Protein AF-A0A4Q7NP83-F1 (afdb_monomer_lite)

Organism: NCBI:txid151784

Radius of gyration: 17.26 Å; chains: 1; bounding box: 47×49×48 Å

Foldseek 3Di:
DDDDDDDPDQQAADEDDCVLAPDWFKFKFFDDFAFAFRWTARDDDDDDPTGGHALARAQLTPCRLCSVVQLPDPRTAGAQALLLVQQLCVLVVRGDPPDDSVVSRNPVLVVDDNVSSNVSNVSSVNGHQKYWYQEPVWIEIEAAADQPDLEPCCSVPDRDDPVRSCNSHPDPPCVVVLVQRHRPRGQAYEYEDPADCDWDHRNRYTYQHQPCSDPSGNMWMATPRVRDIPDD

InterPro domains:
  IPR029052 Metallo-dependent phosphatase-like [G3DSA:3.60.21.10] (55-226)
  IPR029052 Metallo-dependent phosphatase-like [SSF56300] (56-224)
  IPR050126 Diadenosine polyphosphate hydrolase [PTHR42850] (57-218)

Sequence (232 aa):
MVLPAIMWLVRPAVTIMPDCISRRVVLGFTTLPIPCAMLLNVTASKAMPPASLAPNLVDRGPESADVLKWLERPWFHAICGNHDLMTWRRAMGNPIPDVDHRAHGGGWLDACAGDVRERIAACLSALPLAIEVETPSGVVGMVHADFPYDDWQAIHGATFSPEDEDACLWSVDRYRMQYSQPVRNVRAVVHGHMTLRKPAQLGNVYYIDTGGWQDAGRFTLLDLHTLKWWPR

Structure (mmCIF, N/CA/C/O backbone):
data_AF-A0A4Q7NP83-F1
#
_entry.id   AF-A0A4Q7NP83-F1
#
loop_
_atom_site.group_PDB
_atom_site.id
_atom_site.type_symbol
_atom_site.label_atom_id
_atom_site.label_alt_id
_atom_site.label_comp_id
_atom_site.label_asym_id
_atom_site.label_entity_id
_atom_site.label_seq_id
_atom_site.pdbx_PDB_ins_code
_atom_site.Cartn_x
_atom_site.Cartn_y
_atom_site.Cartn_z
_atom_site.occupancy
_atom_site.B_iso_or_equiv
_atom_site.auth_seq_id
_atom_site.auth_comp_id
_atom_site.auth_asym_id
_atom_site.auth_atom_id
_atom_site.pdbx_PDB_model_num
ATOM 1 N N . MET A 1 1 ? 11.853 28.266 -27.835 1.00 31.97 1 MET A N 1
ATOM 2 C CA . MET A 1 1 ? 10.711 27.450 -27.378 1.00 31.97 1 MET A CA 1
ATOM 3 C C . MET A 1 1 ? 11.190 26.729 -26.131 1.00 31.97 1 MET A C 1
ATOM 5 O O . MET A 1 1 ? 11.998 25.819 -26.233 1.00 31.97 1 MET A O 1
ATOM 9 N N . VAL A 1 2 ? 10.898 27.312 -24.972 1.00 24.39 2 VAL A N 1
ATOM 10 C CA . VAL A 1 2 ? 11.522 26.967 -23.687 1.00 24.39 2 VAL A CA 1
ATOM 11 C C . VAL A 1 2 ? 10.750 25.793 -23.084 1.00 24.39 2 VAL A C 1
ATOM 13 O O . VAL A 1 2 ? 9.537 25.893 -22.925 1.00 24.39 2 VAL A O 1
ATOM 16 N N . LEU A 1 3 ? 11.442 24.685 -22.799 1.00 27.98 3 LEU A N 1
ATOM 17 C CA . LEU A 1 3 ? 10.911 23.582 -21.993 1.00 27.98 3 LEU A CA 1
ATOM 18 C C . LEU A 1 3 ? 10.533 24.109 -20.600 1.00 27.98 3 LEU A C 1
ATOM 20 O O . LEU A 1 3 ? 11.380 24.757 -19.979 1.00 27.98 3 LEU A O 1
ATOM 24 N N . PRO A 1 4 ? 9.349 23.806 -20.045 1.00 25.75 4 PRO A N 1
ATOM 25 C CA . PRO A 1 4 ? 9.138 24.010 -18.630 1.00 25.75 4 PRO A CA 1
ATOM 26 C C . PRO A 1 4 ? 9.679 22.801 -17.860 1.00 25.75 4 PRO A C 1
ATOM 28 O O . PRO A 1 4 ? 9.188 21.682 -17.971 1.00 25.75 4 PRO A O 1
ATOM 31 N N . ALA A 1 5 ? 10.766 23.088 -17.148 1.00 22.16 5 ALA A N 1
ATOM 32 C CA . ALA A 1 5 ? 11.152 22.617 -15.824 1.00 22.16 5 ALA A CA 1
ATOM 33 C C . ALA A 1 5 ? 10.546 21.299 -15.300 1.00 22.16 5 ALA A C 1
ATOM 35 O O . ALA A 1 5 ? 9.363 21.188 -14.991 1.00 22.16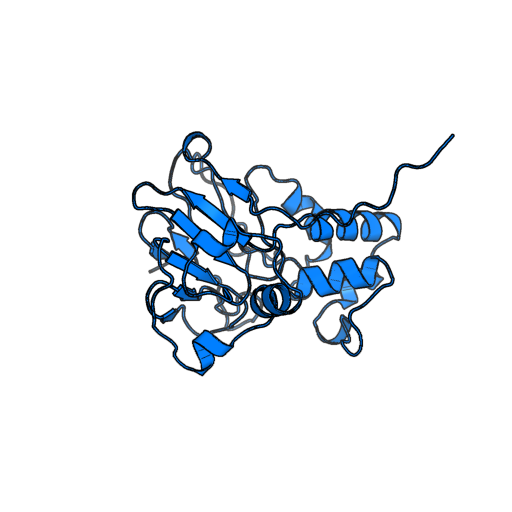 5 ALA A O 1
ATOM 36 N N . ILE A 1 6 ? 11.465 20.363 -15.060 1.00 30.61 6 ILE A N 1
ATOM 37 C CA . ILE A 1 6 ? 11.388 19.268 -14.093 1.00 30.61 6 ILE A CA 1
ATOM 38 C C . ILE A 1 6 ? 10.881 19.826 -12.756 1.00 30.61 6 ILE A C 1
ATOM 40 O O . ILE A 1 6 ? 11.590 20.572 -12.080 1.00 30.61 6 ILE A O 1
ATOM 44 N N . MET A 1 7 ? 9.650 19.475 -12.391 1.00 21.58 7 MET A N 1
ATOM 45 C CA . MET A 1 7 ? 9.062 19.799 -11.097 1.00 21.58 7 MET A CA 1
ATOM 46 C C . MET A 1 7 ? 9.023 18.509 -10.284 1.00 21.58 7 MET A C 1
ATOM 48 O O . MET A 1 7 ? 8.253 17.598 -10.583 1.00 21.58 7 MET A O 1
ATOM 52 N N . TRP A 1 8 ? 9.906 18.417 -9.292 1.00 28.45 8 TRP A N 1
ATOM 53 C CA . TRP A 1 8 ? 9.841 17.411 -8.237 1.00 28.45 8 TRP A CA 1
ATOM 54 C C . TRP A 1 8 ? 8.549 17.648 -7.445 1.00 28.45 8 TRP A C 1
ATOM 56 O O . TRP A 1 8 ? 8.515 18.453 -6.518 1.00 28.45 8 TRP A O 1
ATOM 66 N N . LEU A 1 9 ? 7.457 17.017 -7.880 1.00 26.16 9 LEU A N 1
ATOM 67 C CA . LEU A 1 9 ? 6.167 17.051 -7.201 1.00 26.16 9 LEU A CA 1
ATOM 68 C C . LEU A 1 9 ? 6.080 15.857 -6.258 1.00 26.16 9 LEU A C 1
ATOM 70 O O . LEU A 1 9 ? 5.810 14.724 -6.649 1.00 26.16 9 LEU A O 1
ATOM 74 N N . VAL A 1 10 ? 6.323 16.174 -4.997 1.00 35.47 10 VAL A N 1
ATOM 75 C CA . VAL A 1 10 ? 5.817 15.490 -3.810 1.00 35.47 10 VAL A CA 1
ATOM 76 C C . VAL A 1 10 ? 4.380 15.048 -4.074 1.00 35.47 10 VAL A C 1
ATOM 78 O O . VAL A 1 10 ? 3.549 15.876 -4.452 1.00 35.47 10 VAL A O 1
ATOM 81 N N . ARG A 1 11 ? 4.088 13.752 -3.941 1.00 46.44 11 ARG A N 1
ATOM 82 C CA . ARG A 1 11 ? 2.746 13.233 -4.235 1.00 46.44 11 ARG A CA 1
ATOM 83 C C . ARG A 1 11 ? 1.825 13.601 -3.075 1.00 46.44 11 ARG A C 1
ATOM 85 O O . ARG A 1 11 ? 2.044 13.083 -1.981 1.00 46.44 11 ARG A O 1
ATOM 92 N N . PRO A 1 12 ? 0.837 14.491 -3.268 1.00 38.34 12 PRO A N 1
ATOM 93 C CA . PRO A 1 12 ? -0.064 14.858 -2.189 1.00 38.34 12 PRO A CA 1
ATOM 94 C C . PRO A 1 12 ? -0.856 13.628 -1.737 1.00 38.34 12 PRO A C 1
ATOM 96 O O . PRO A 1 12 ? -1.194 12.762 -2.550 1.00 38.34 12 PRO A O 1
ATOM 99 N N . ALA A 1 13 ? -1.165 13.563 -0.443 1.00 47.09 13 ALA A N 1
ATOM 100 C CA . ALA A 1 13 ? -2.153 12.626 0.065 1.00 47.09 13 ALA A CA 1
ATOM 101 C C . ALA A 1 13 ? -3.479 12.833 -0.681 1.00 47.09 13 ALA A C 1
ATOM 103 O O . ALA A 1 13 ? -3.913 13.967 -0.899 1.00 47.09 13 ALA A O 1
ATOM 104 N N . VAL A 1 14 ? -4.100 11.738 -1.118 1.00 54.03 14 VAL A N 1
ATOM 105 C CA . VAL A 1 14 ? -5.380 11.784 -1.832 1.00 54.03 14 VAL A CA 1
ATOM 106 C C . VAL A 1 14 ? -6.498 11.508 -0.834 1.00 54.03 14 VAL A C 1
ATOM 108 O O . VAL A 1 14 ? -6.555 10.424 -0.252 1.00 54.03 14 VAL A O 1
ATOM 111 N N . THR A 1 15 ? -7.392 12.481 -0.664 1.00 50.19 15 THR A N 1
ATOM 112 C CA . THR A 1 15 ? -8.627 12.336 0.115 1.00 50.19 15 THR A CA 1
ATOM 113 C C . THR A 1 15 ? -9.725 11.756 -0.772 1.00 50.19 15 THR A C 1
ATOM 115 O O . THR A 1 15 ? -10.039 12.308 -1.830 1.00 50.19 15 THR A O 1
ATOM 118 N N . ILE A 1 16 ? -10.344 10.655 -0.344 1.00 54.28 16 ILE A N 1
ATOM 119 C CA . ILE A 1 16 ? -11.505 10.073 -1.033 1.00 54.28 16 ILE A CA 1
ATOM 120 C C . ILE A 1 16 ? -12.771 10.434 -0.248 1.00 54.28 16 ILE A C 1
ATOM 122 O O . ILE A 1 16 ? -12.974 9.961 0.871 1.00 54.28 16 ILE A O 1
ATOM 126 N N . MET A 1 17 ? -13.603 11.298 -0.844 1.00 37.41 17 MET A N 1
ATOM 127 C CA . MET A 1 17 ? -14.781 11.886 -0.193 1.00 37.41 17 MET A CA 1
ATOM 128 C C . MET A 1 17 ? -15.986 10.924 -0.082 1.00 37.41 17 MET A C 1
ATOM 130 O O . MET A 1 17 ? -16.156 10.052 -0.943 1.00 37.41 17 MET A O 1
ATOM 134 N N . PRO A 1 18 ? -16.878 11.120 0.914 1.00 40.19 18 PRO A N 1
ATOM 135 C CA . PRO A 1 18 ? -18.024 10.247 1.195 1.00 40.19 18 PRO A CA 1
ATOM 136 C C . PRO A 1 18 ? -19.023 10.143 0.042 1.00 40.19 18 PRO A C 1
ATOM 138 O O . PRO A 1 18 ? -19.598 9.079 -0.177 1.00 40.19 18 PRO A O 1
ATOM 141 N N . ASP A 1 19 ? -19.209 11.222 -0.721 1.00 34.50 19 ASP A N 1
ATOM 142 C CA . ASP A 1 19 ? -20.206 11.300 -1.799 1.00 34.50 19 ASP A CA 1
ATOM 143 C C . ASP A 1 19 ? -19.823 10.463 -3.030 1.00 34.50 19 ASP A C 1
ATOM 145 O O . ASP A 1 19 ? -20.671 10.129 -3.859 1.00 34.50 19 ASP A O 1
ATOM 149 N N . CYS A 1 20 ? -18.554 10.050 -3.118 1.00 32.66 20 CYS A N 1
ATOM 150 C CA . CYS A 1 20 ? -18.095 9.054 -4.079 1.00 32.66 20 CYS A CA 1
ATOM 151 C C . CYS A 1 20 ? -18.406 7.619 -3.611 1.00 32.66 20 CYS A C 1
ATOM 153 O O . CYS A 1 20 ? -18.372 6.701 -4.426 1.00 32.66 20 CYS A O 1
ATOM 155 N N . ILE A 1 21 ? -18.735 7.410 -2.327 1.00 39.34 21 ILE A N 1
ATOM 156 C CA . ILE A 1 21 ? -18.806 6.111 -1.645 1.00 39.34 21 ILE A CA 1
ATOM 157 C C . ILE A 1 21 ? -20.261 5.713 -1.365 1.00 39.34 21 ILE A C 1
ATOM 159 O O . ILE A 1 21 ? -20.843 5.991 -0.320 1.00 39.34 21 ILE A O 1
ATOM 163 N N . SER A 1 22 ? -20.868 4.984 -2.304 1.00 32.59 22 SER A N 1
ATOM 164 C CA . SER A 1 22 ? -22.301 4.656 -2.227 1.00 32.59 22 SER A CA 1
ATOM 165 C C . SER A 1 22 ? -22.675 3.505 -1.274 1.00 32.59 22 SER A C 1
ATOM 167 O O . SER A 1 22 ? -23.856 3.394 -0.942 1.00 32.59 22 SER A O 1
ATOM 169 N N . ARG A 1 23 ? -21.733 2.648 -0.828 1.00 39.50 23 ARG A N 1
ATOM 170 C CA . ARG A 1 23 ? -21.884 1.616 0.239 1.00 39.50 23 ARG A CA 1
ATOM 171 C C . ARG A 1 23 ? -20.631 0.731 0.367 1.00 39.50 23 ARG A C 1
ATOM 173 O O . ARG A 1 23 ? -19.978 0.474 -0.634 1.00 39.50 23 ARG A O 1
ATOM 180 N N . ARG A 1 24 ? -20.402 0.208 1.589 1.00 37.94 24 ARG A N 1
ATOM 181 C CA . ARG A 1 24 ? -19.383 -0.783 2.026 1.00 37.94 24 ARG A CA 1
ATOM 182 C C . ARG A 1 24 ? -18.047 -0.692 1.289 1.00 37.94 24 ARG A C 1
ATOM 184 O O . ARG A 1 24 ? -17.841 -1.360 0.282 1.00 37.94 24 ARG A O 1
ATOM 191 N N . VAL A 1 25 ? -17.107 0.025 1.888 1.00 42.75 25 VAL A N 1
ATOM 192 C CA . VAL A 1 25 ? -15.707 -0.100 1.502 1.00 42.75 25 VAL A CA 1
ATOM 193 C C . VAL A 1 25 ? -15.141 -1.363 2.139 1.00 42.75 25 VAL A C 1
ATOM 195 O O . VAL A 1 25 ? -14.931 -1.431 3.349 1.00 42.75 25 VAL A O 1
ATOM 198 N N . VAL A 1 26 ? -14.955 -2.391 1.322 1.00 37.06 26 VAL A N 1
ATOM 199 C CA . VAL A 1 26 ? -14.247 -3.609 1.707 1.00 37.06 26 VAL A CA 1
ATOM 200 C C . VAL A 1 26 ? -12.840 -3.465 1.155 1.00 37.06 26 VAL A C 1
ATOM 202 O O . VAL A 1 26 ? -12.647 -3.525 -0.057 1.00 37.06 26 VAL A O 1
ATOM 205 N N . LEU A 1 27 ? -11.858 -3.253 2.026 1.00 44.78 27 LEU A N 1
ATOM 206 C CA . LEU A 1 27 ? -10.480 -3.547 1.657 1.00 44.78 27 LEU A CA 1
ATOM 207 C C . LEU A 1 27 ? -10.411 -5.042 1.442 1.00 44.78 27 LEU A C 1
ATOM 209 O O . LEU A 1 27 ? -10.883 -5.776 2.297 1.00 44.78 27 LEU A O 1
ATOM 213 N N . GLY A 1 28 ? -9.836 -5.486 0.338 1.00 31.97 28 GLY A N 1
ATOM 214 C CA . GLY A 1 28 ? -9.354 -6.845 0.179 1.00 31.97 28 GLY A CA 1
ATOM 215 C C . GLY A 1 28 ? -9.797 -7.574 -1.095 1.00 31.97 28 GLY A C 1
ATOM 216 O O . GLY A 1 28 ? -10.478 -7.047 -1.966 1.00 31.97 28 GLY A O 1
ATOM 217 N N . PHE A 1 29 ? -9.366 -8.831 -1.172 1.00 38.09 29 PHE A N 1
ATOM 218 C CA . PHE A 1 29 ? -8.924 -9.541 -2.344 1.00 38.09 29 PHE A CA 1
ATOM 219 C C . PHE A 1 29 ? -9.560 -10.947 -2.484 1.00 38.09 29 PHE A C 1
ATOM 221 O O . PHE A 1 29 ? -9.773 -11.648 -1.495 1.00 38.09 29 PHE A O 1
ATOM 228 N N . THR A 1 30 ? -9.865 -11.373 -3.717 1.00 29.16 30 THR A N 1
ATOM 229 C CA . THR A 1 30 ? -10.587 -12.625 -4.044 1.00 29.16 30 THR A CA 1
ATOM 230 C C . THR A 1 30 ? -9.874 -13.464 -5.125 1.00 29.16 30 THR A C 1
ATOM 232 O O . THR A 1 30 ? -9.040 -12.965 -5.853 1.00 29.16 30 THR A O 1
ATOM 235 N N . THR A 1 31 ? -10.166 -14.760 -5.229 1.00 27.38 31 THR A N 1
ATOM 236 C CA . THR A 1 31 ? -9.316 -15.822 -5.819 1.00 27.38 31 THR A CA 1
ATOM 237 C C . THR A 1 31 ? -9.167 -15.862 -7.358 1.00 27.38 31 THR A C 1
ATOM 239 O O . THR A 1 31 ? -9.672 -16.786 -7.997 1.00 27.38 31 THR A O 1
ATOM 242 N N . LEU A 1 32 ? -8.431 -14.925 -7.959 1.00 29.52 32 LEU A N 1
ATOM 243 C CA . LEU A 1 32 ? -7.827 -15.055 -9.300 1.00 29.52 32 LEU A CA 1
ATOM 244 C C . LEU A 1 32 ? -6.387 -14.495 -9.285 1.00 29.52 32 LEU A C 1
ATOM 246 O O . LEU A 1 32 ? -6.009 -13.857 -8.299 1.00 29.52 32 LEU A O 1
ATOM 250 N N . PRO A 1 33 ? -5.539 -14.784 -10.287 1.00 32.75 33 PRO A N 1
ATOM 251 C CA . PRO A 1 33 ? -4.115 -14.493 -10.191 1.00 32.75 33 PRO A CA 1
ATOM 252 C C . PRO A 1 33 ? -3.914 -13.033 -10.629 1.00 32.75 33 PRO A C 1
ATOM 254 O O . PRO A 1 33 ? -4.254 -12.659 -11.752 1.00 32.75 33 PRO A O 1
ATOM 257 N N . ILE A 1 34 ? -3.587 -12.150 -9.678 1.00 34.34 34 ILE A N 1
ATOM 258 C CA . ILE A 1 34 ? -3.602 -10.694 -9.884 1.00 34.34 34 ILE A CA 1
ATOM 259 C C . ILE A 1 34 ? -2.470 -10.032 -9.077 1.00 34.34 34 ILE A C 1
ATOM 261 O O . ILE A 1 34 ? -2.173 -10.471 -7.959 1.00 34.34 34 ILE A O 1
ATOM 265 N N . PRO A 1 35 ? -1.846 -8.962 -9.609 1.00 35.94 35 PRO A N 1
ATOM 266 C CA . PRO A 1 35 ? -0.935 -8.084 -8.884 1.00 35.94 35 PRO A CA 1
ATOM 267 C C . PRO A 1 35 ? -1.453 -7.597 -7.524 1.00 35.94 35 PRO A C 1
ATOM 269 O O . PRO A 1 35 ? -2.609 -7.222 -7.351 1.00 35.94 35 PRO A O 1
ATOM 272 N N . CYS A 1 36 ? -0.576 -7.573 -6.530 1.00 37.03 36 CYS A N 1
ATOM 273 C CA . CYS A 1 36 ? -0.940 -7.301 -5.153 1.00 37.03 36 CYS A CA 1
ATOM 274 C C . CYS A 1 36 ? -1.165 -5.773 -4.938 1.00 37.03 36 CYS A C 1
ATOM 276 O O . CYS A 1 36 ? -0.227 -5.091 -4.647 1.00 37.03 36 CYS A O 1
ATOM 278 N N . ALA A 1 37 ? -2.355 -5.153 -4.990 1.00 38.28 37 ALA A N 1
ATOM 279 C CA . ALA A 1 37 ? -2.555 -3.732 -4.531 1.00 38.28 37 ALA A CA 1
ATOM 280 C C . ALA A 1 37 ? -3.259 -3.517 -3.170 1.00 38.28 37 ALA A C 1
ATOM 282 O O . ALA A 1 37 ? -4.198 -4.236 -2.833 1.00 38.28 37 ALA A O 1
ATOM 283 N N . MET A 1 38 ? -2.864 -2.524 -2.369 1.00 45.03 38 MET A N 1
ATOM 284 C CA . MET A 1 38 ? -3.703 -2.118 -1.242 1.00 45.03 38 MET A CA 1
ATOM 285 C C . MET A 1 38 ? -4.869 -1.308 -1.814 1.00 45.03 38 MET A C 1
ATOM 287 O O . MET A 1 38 ? -4.668 -0.189 -2.271 1.00 45.03 38 MET A O 1
ATOM 291 N N . LEU A 1 39 ? -6.064 -1.906 -1.858 1.00 44.81 39 LEU A N 1
ATOM 292 C CA . LEU A 1 39 ? -7.186 -1.384 -2.638 1.00 44.81 39 LEU A CA 1
ATOM 293 C C . LEU A 1 39 ? -8.276 -0.728 -1.804 1.00 44.81 39 LEU A C 1
ATOM 295 O O . LEU A 1 39 ? -8.883 -1.389 -0.964 1.00 44.81 39 LEU A O 1
ATOM 299 N N . LEU A 1 40 ? -8.680 0.475 -2.201 1.00 43.03 40 LEU A N 1
ATOM 300 C CA . LEU A 1 40 ? -10.026 0.964 -1.919 1.00 43.03 40 LEU A CA 1
ATOM 301 C C . LEU A 1 40 ? -11.016 0.599 -3.040 1.00 43.03 40 LEU A C 1
ATOM 303 O O . LEU A 1 40 ? -10.909 1.148 -4.132 1.00 43.03 40 LEU A O 1
ATOM 307 N N . ASN A 1 41 ? -11.988 -0.291 -2.790 1.00 40.53 41 ASN A N 1
ATOM 308 C CA . ASN A 1 41 ? -13.138 -0.473 -3.692 1.00 40.53 41 ASN A CA 1
ATOM 309 C C . ASN A 1 41 ? -14.334 0.343 -3.192 1.00 40.53 41 ASN A C 1
ATOM 311 O O . ASN A 1 41 ? -14.765 0.183 -2.048 1.00 40.53 41 ASN A O 1
ATOM 315 N N . VAL A 1 42 ? -14.887 1.184 -4.065 1.00 38.19 42 VAL A N 1
ATOM 316 C CA . VAL A 1 42 ? -15.912 2.179 -3.722 1.00 38.19 42 VAL A CA 1
ATOM 317 C C . VAL A 1 42 ? -17.311 1.854 -4.303 1.00 38.19 42 VAL A C 1
ATOM 319 O O . VAL A 1 42 ? -18.281 2.566 -4.042 1.00 38.19 42 VAL A O 1
ATOM 322 N N . THR A 1 43 ? -17.505 0.736 -5.022 1.00 31.52 43 THR A N 1
ATOM 323 C CA . THR A 1 43 ? -18.825 0.415 -5.622 1.00 31.52 43 THR A CA 1
ATOM 324 C C . THR A 1 43 ? -19.334 -0.997 -5.315 1.00 31.52 43 THR A C 1
ATOM 326 O O . THR A 1 43 ? -18.897 -1.987 -5.892 1.00 31.52 43 THR A O 1
ATOM 329 N N . ALA A 1 44 ? -20.338 -1.095 -4.435 1.00 36.00 44 ALA A N 1
ATOM 330 C CA . ALA A 1 44 ? -21.106 -2.317 -4.190 1.00 36.00 44 ALA A CA 1
ATOM 331 C C . ALA A 1 44 ? -22.514 -2.203 -4.799 1.00 36.00 44 ALA A C 1
ATOM 333 O O . ALA A 1 44 ? -23.488 -1.900 -4.111 1.00 36.00 44 ALA A O 1
ATOM 334 N N . SER A 1 45 ? -22.644 -2.457 -6.101 1.00 29.38 45 SER A N 1
ATOM 335 C CA . SER A 1 45 ? -23.951 -2.660 -6.733 1.00 29.38 45 SER A CA 1
ATOM 336 C C . SER A 1 45 ? -23.802 -3.615 -7.921 1.00 29.38 45 SER A C 1
ATOM 338 O O . SER A 1 45 ? -23.244 -3.246 -8.949 1.00 29.38 45 SER A O 1
ATOM 340 N N . LYS A 1 46 ? -24.368 -4.817 -7.757 1.00 26.44 46 LYS A N 1
ATOM 341 C CA . LYS A 1 46 ? -24.303 -6.022 -8.609 1.00 26.44 46 LYS A CA 1
ATOM 342 C C . LYS A 1 46 ? -23.044 -6.869 -8.425 1.00 26.44 46 LYS A C 1
ATOM 344 O O . LYS A 1 46 ? -21.925 -6.379 -8.433 1.00 26.44 46 LYS A O 1
ATOM 349 N N . ALA A 1 47 ? -23.283 -8.166 -8.230 1.00 33.16 47 ALA A N 1
ATOM 350 C CA . ALA A 1 47 ? -22.268 -9.201 -8.135 1.00 33.16 47 ALA A CA 1
ATOM 351 C C . ALA A 1 47 ? -21.248 -9.054 -9.277 1.00 33.16 47 ALA A C 1
ATOM 353 O O . ALA A 1 47 ? -21.617 -9.164 -10.446 1.00 33.16 47 ALA A O 1
ATOM 354 N N . MET A 1 48 ? -19.991 -8.780 -8.926 1.00 33.56 48 MET A N 1
ATOM 355 C CA . MET A 1 48 ? -18.857 -8.836 -9.846 1.00 33.56 48 MET A CA 1
ATOM 356 C C . MET A 1 48 ? -18.051 -10.122 -9.602 1.00 33.56 48 MET A C 1
ATOM 358 O O . MET A 1 48 ? -18.013 -10.602 -8.465 1.00 33.56 48 MET A O 1
ATOM 362 N N . PRO A 1 49 ? -17.428 -10.691 -10.651 1.00 28.59 49 PRO A N 1
ATOM 363 C CA . PRO A 1 49 ? -16.542 -11.842 -10.524 1.00 28.59 49 PRO A CA 1
ATOM 364 C C . PRO A 1 49 ? -15.261 -11.476 -9.745 1.00 28.59 49 PRO A C 1
ATOM 366 O O . PRO A 1 49 ? -14.934 -10.294 -9.631 1.00 28.59 49 PRO A O 1
ATOM 369 N N . PRO A 1 50 ? -14.553 -12.471 -9.181 1.00 29.75 50 PRO A N 1
ATOM 370 C CA . PRO A 1 50 ? -13.494 -12.261 -8.196 1.00 29.75 50 PRO A CA 1
ATOM 371 C C . PRO A 1 50 ? -12.284 -11.504 -8.773 1.00 29.75 50 PRO A C 1
ATOM 373 O O . PRO A 1 50 ? -11.693 -11.946 -9.752 1.00 29.75 50 PRO A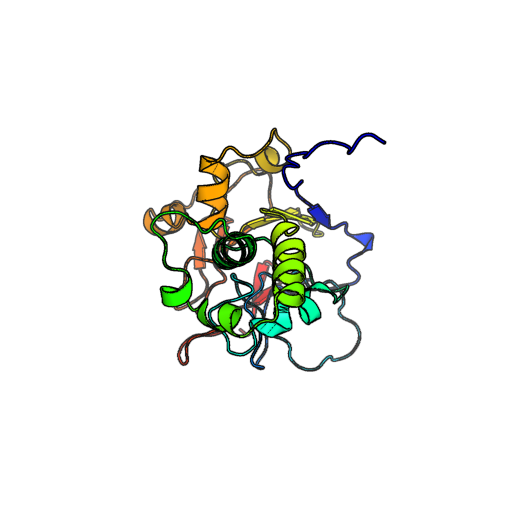 O 1
ATOM 376 N N . ALA A 1 51 ? -11.893 -10.391 -8.147 1.00 30.94 51 ALA A N 1
ATOM 377 C CA . ALA A 1 51 ? -10.592 -9.745 -8.318 1.00 30.94 51 ALA A CA 1
ATOM 378 C C . ALA A 1 51 ? -9.882 -9.521 -6.954 1.00 30.94 51 ALA A C 1
ATOM 380 O O . ALA A 1 51 ? -10.525 -9.143 -5.970 1.00 30.94 51 ALA A O 1
ATOM 381 N N . SER A 1 52 ? -8.580 -9.826 -6.883 1.00 35.00 52 SER A N 1
ATOM 382 C CA . SER A 1 52 ? -7.635 -9.894 -5.736 1.00 35.00 52 SER A CA 1
ATOM 383 C C . SER A 1 52 ? -6.582 -8.812 -5.805 1.00 35.00 52 SER A C 1
ATOM 385 O O . SER A 1 52 ? -6.186 -8.474 -6.902 1.00 35.00 52 SER A O 1
ATOM 387 N N . LEU A 1 53 ? -6.098 -8.305 -4.666 1.00 41.41 53 LEU A N 1
ATOM 388 C CA . LEU A 1 53 ? -5.019 -7.320 -4.536 1.00 41.41 53 LEU A CA 1
ATOM 389 C C . LEU A 1 53 ? -4.206 -7.633 -3.222 1.00 41.41 53 LEU A C 1
ATOM 391 O O . LEU A 1 53 ? -4.417 -8.685 -2.642 1.00 41.41 53 LEU A O 1
ATOM 395 N N . ALA A 1 54 ? -3.176 -6.901 -2.797 1.00 36.88 54 ALA A N 1
ATOM 396 C CA . ALA A 1 54 ? -2.281 -7.149 -1.629 1.00 36.88 54 ALA A CA 1
ATOM 397 C C . ALA A 1 54 ? -1.272 -5.980 -1.540 1.00 36.88 54 ALA A C 1
ATOM 399 O O . ALA A 1 54 ? -1.399 -5.066 -2.306 1.00 36.88 54 ALA A O 1
ATOM 400 N N . PRO A 1 55 ? -0.284 -5.850 -0.659 1.00 44.25 55 PRO A N 1
ATOM 401 C CA . PRO A 1 55 ? 0.408 -4.549 -0.541 1.00 44.25 55 PRO A CA 1
ATOM 402 C C . PRO A 1 55 ? 1.522 -4.217 -1.564 1.00 44.25 55 PRO A C 1
ATOM 404 O O . PRO A 1 55 ? 2.337 -3.362 -1.300 1.00 44.25 55 PRO A O 1
ATOM 407 N N . ASN A 1 56 ? 1.619 -4.832 -2.738 1.00 51.06 56 ASN A N 1
ATOM 408 C CA . ASN A 1 56 ? 2.687 -4.536 -3.718 1.00 51.06 56 ASN A CA 1
ATOM 409 C C . ASN A 1 56 ? 2.269 -4.814 -5.168 1.00 51.06 56 ASN A C 1
ATOM 411 O O . ASN A 1 56 ? 2.176 -5.984 -5.530 1.00 51.06 56 ASN A O 1
ATOM 415 N N . LEU A 1 57 ? 1.946 -3.807 -5.993 1.00 64.19 57 LEU A N 1
ATOM 416 C CA . LEU A 1 57 ? 1.191 -4.021 -7.245 1.00 64.19 57 LEU A CA 1
ATOM 417 C C . LEU A 1 57 ? 1.911 -4.911 -8.257 1.00 64.19 57 LEU A C 1
ATOM 419 O O . LEU A 1 57 ? 1.357 -5.201 -9.303 1.00 64.19 57 LEU A O 1
ATOM 423 N N . VAL A 1 58 ? 3.145 -5.322 -8.019 1.00 75.75 58 VAL A N 1
ATOM 424 C CA . VAL A 1 58 ? 3.975 -6.034 -8.982 1.00 75.75 58 VAL A CA 1
ATOM 425 C C . VAL A 1 58 ? 4.930 -7.011 -8.283 1.00 75.75 58 VAL A C 1
ATOM 427 O O . VAL A 1 58 ? 4.999 -7.097 -7.056 1.00 75.75 58 VAL A O 1
ATOM 430 N N . ASP A 1 59 ? 5.662 -7.771 -9.098 1.00 76.12 59 ASP A N 1
ATOM 431 C CA . ASP A 1 59 ? 6.802 -8.649 -8.790 1.00 76.12 59 ASP A CA 1
ATOM 432 C C . ASP A 1 59 ? 6.496 -10.025 -8.194 1.00 76.12 59 ASP A C 1
ATOM 434 O O . ASP A 1 59 ? 7.210 -10.980 -8.490 1.00 76.12 59 ASP A O 1
ATOM 438 N N . ARG A 1 60 ? 5.453 -10.183 -7.376 1.00 69.44 60 ARG A N 1
ATOM 439 C CA . ARG A 1 60 ? 5.193 -11.466 -6.681 1.00 69.44 60 ARG A CA 1
ATOM 440 C C . ARG A 1 60 ? 4.142 -12.357 -7.349 1.00 69.44 60 ARG A C 1
ATOM 442 O O . ARG A 1 60 ? 3.951 -13.486 -6.907 1.00 69.44 60 ARG A O 1
ATOM 449 N N . GLY A 1 61 ? 3.476 -11.866 -8.397 1.00 69.69 61 GLY A N 1
ATOM 450 C CA . GLY A 1 61 ? 2.421 -12.578 -9.126 1.00 69.69 61 GLY A CA 1
ATOM 451 C C . GLY A 1 61 ? 2.675 -12.656 -10.641 1.00 69.69 61 GLY A C 1
ATOM 452 O O . GLY A 1 61 ? 3.317 -11.754 -11.194 1.00 69.69 61 GLY A O 1
ATOM 453 N N . PRO A 1 62 ? 2.165 -13.700 -11.326 1.00 69.44 62 PRO A N 1
ATOM 454 C CA . PRO A 1 62 ? 2.368 -13.893 -12.765 1.00 69.44 62 PRO A CA 1
ATOM 455 C C . PRO A 1 62 ? 1.808 -12.753 -13.634 1.00 69.44 62 PRO A C 1
ATOM 457 O O . PRO A 1 62 ? 2.306 -12.505 -14.730 1.00 69.44 62 PRO A O 1
ATOM 460 N N . GLU A 1 63 ? 0.826 -12.008 -13.134 1.00 77.69 63 GLU A N 1
ATOM 461 C CA . GLU A 1 63 ? 0.113 -10.946 -13.848 1.00 77.69 63 GLU A CA 1
ATOM 462 C C . GLU A 1 63 ? 0.673 -9.549 -13.562 1.00 77.69 63 GLU A C 1
ATOM 464 O O . GLU A 1 63 ? -0.001 -8.549 -13.790 1.00 77.69 63 GLU A O 1
ATOM 469 N N . SER A 1 64 ? 1.913 -9.438 -13.080 1.00 79.81 64 SER A N 1
ATOM 470 C CA . SER A 1 64 ? 2.542 -8.133 -12.809 1.00 79.81 64 SER A CA 1
ATOM 471 C C . SER A 1 64 ? 2.530 -7.201 -14.036 1.00 79.81 64 SER A C 1
ATOM 473 O O . SER A 1 64 ? 2.356 -5.992 -13.903 1.00 79.81 64 SER A O 1
ATOM 475 N N . ALA A 1 65 ? 2.605 -7.760 -15.250 1.00 81.69 65 ALA A N 1
ATOM 476 C CA . ALA A 1 65 ? 2.504 -7.005 -16.502 1.00 81.69 65 ALA A CA 1
ATOM 477 C C . ALA A 1 65 ? 1.111 -6.387 -16.758 1.00 81.69 65 ALA A C 1
ATOM 479 O O . ALA A 1 65 ? 0.989 -5.448 -17.545 1.00 81.69 65 ALA A O 1
ATOM 480 N N . ASP A 1 66 ? 0.064 -6.866 -16.080 1.00 84.12 66 ASP A N 1
ATOM 481 C CA . ASP A 1 66 ? -1.302 -6.353 -16.206 1.00 84.12 66 ASP A CA 1
ATOM 482 C C . ASP A 1 66 ? -1.575 -5.133 -15.315 1.00 84.12 66 ASP A C 1
ATOM 484 O O . ASP A 1 66 ? -2.689 -4.608 -15.332 1.00 84.12 66 ASP A O 1
ATOM 488 N N . VAL A 1 67 ? -0.577 -4.630 -14.577 1.00 84.19 67 VAL A N 1
ATOM 489 C CA . VAL A 1 67 ? -0.714 -3.496 -13.644 1.00 84.19 67 VAL A CA 1
ATOM 490 C C . VAL A 1 67 ? -1.409 -2.274 -14.257 1.00 84.19 67 VAL A C 1
ATOM 492 O O . VAL A 1 67 ? -2.268 -1.669 -13.618 1.00 84.19 67 VAL A O 1
ATOM 495 N N . LEU A 1 68 ? -1.136 -1.957 -15.528 1.00 86.88 68 LEU A N 1
ATOM 496 C CA . LEU A 1 68 ? -1.794 -0.850 -16.232 1.00 86.88 68 LEU A CA 1
ATOM 497 C C . LEU A 1 68 ? -3.312 -1.053 -16.349 1.00 86.88 68 LEU A C 1
ATOM 499 O O . LEU A 1 68 ? -4.077 -0.130 -16.086 1.00 86.88 68 LEU A O 1
ATOM 503 N N . LYS A 1 69 ? -3.760 -2.275 -16.666 1.00 85.75 69 LYS A N 1
ATOM 504 C CA . LYS A 1 69 ? -5.191 -2.604 -16.808 1.00 85.75 69 LYS A CA 1
ATOM 505 C C . LYS A 1 69 ? -5.951 -2.424 -15.494 1.00 85.75 69 LYS A C 1
ATOM 507 O O . LYS A 1 69 ? -7.156 -2.178 -15.514 1.00 85.75 69 LYS A O 1
ATOM 512 N N . TRP A 1 70 ? -5.266 -2.608 -14.367 1.00 78.00 70 TRP A N 1
ATOM 513 C CA . TRP A 1 70 ? -5.834 -2.447 -13.031 1.00 78.00 70 TRP A CA 1
ATOM 514 C C . TRP A 1 70 ? -5.916 -0.983 -12.626 1.00 78.00 70 TRP A C 1
ATOM 516 O O . TRP A 1 70 ? -6.984 -0.537 -12.218 1.00 78.00 70 TRP A O 1
ATOM 526 N N . LEU A 1 71 ? -4.835 -0.227 -12.826 1.00 81.00 71 LEU A N 1
ATOM 527 C CA . LEU A 1 71 ? -4.793 1.207 -12.528 1.00 81.00 71 LEU A CA 1
ATOM 528 C C . LEU A 1 71 ? -5.759 2.033 -13.393 1.00 81.00 71 LEU A C 1
ATOM 530 O O . LEU A 1 71 ? -6.180 3.109 -12.984 1.00 81.00 71 LEU A O 1
ATOM 534 N N . GLU A 1 72 ? -6.158 1.524 -14.559 1.00 83.50 72 GLU A N 1
ATOM 535 C CA . GLU A 1 72 ? -7.190 2.132 -15.411 1.00 83.50 72 GLU A CA 1
ATOM 536 C C . GLU A 1 72 ? -8.628 1.923 -14.891 1.00 83.50 72 GLU A C 1
ATOM 538 O O . GLU A 1 72 ? -9.570 2.535 -15.405 1.00 83.50 72 GLU A O 1
ATOM 543 N N . ARG A 1 73 ? -8.856 1.055 -13.894 1.00 76.38 73 ARG A N 1
ATOM 544 C CA . ARG A 1 73 ? -10.205 0.819 -13.361 1.00 76.38 73 ARG A CA 1
ATOM 545 C C . ARG A 1 73 ? -10.613 1.980 -12.440 1.00 76.38 73 ARG A C 1
ATOM 547 O O . ARG A 1 73 ? -9.943 2.230 -11.449 1.00 76.38 73 ARG A O 1
ATOM 554 N N . PRO A 1 74 ? -11.763 2.638 -12.668 1.00 73.88 74 PRO A N 1
ATOM 555 C CA . PRO A 1 74 ? -12.161 3.815 -11.884 1.00 73.88 74 PRO A CA 1
ATOM 556 C C . PRO A 1 74 ? -12.514 3.500 -10.425 1.00 73.88 74 PRO A C 1
ATOM 558 O O . PRO A 1 74 ? -12.544 4.394 -9.592 1.00 73.88 74 PRO A O 1
ATOM 561 N N . TRP A 1 75 ? -12.813 2.237 -10.119 1.00 68.69 75 TRP A N 1
ATOM 562 C CA . TRP A 1 75 ? -13.078 1.743 -8.766 1.00 68.69 75 TRP A CA 1
ATOM 563 C C . TRP A 1 75 ? -11.813 1.217 -8.077 1.00 68.69 75 TRP A C 1
ATOM 565 O O . TRP A 1 75 ? -11.912 0.613 -7.009 1.00 68.69 75 TRP A O 1
ATOM 575 N N . PHE A 1 76 ? -10.650 1.390 -8.708 1.00 70.81 76 PHE A N 1
ATOM 576 C CA . PHE A 1 76 ? -9.377 0.887 -8.236 1.00 70.81 76 PHE A CA 1
ATOM 577 C C . PHE A 1 76 ? -8.474 2.038 -7.813 1.00 70.81 76 PHE A C 1
ATOM 579 O O . PHE A 1 76 ? -8.019 2.832 -8.633 1.00 70.81 76 PHE A O 1
ATOM 586 N N . HIS A 1 77 ? -8.169 2.087 -6.524 1.00 76.44 77 HIS A N 1
ATOM 587 C CA . HIS A 1 77 ? -7.205 3.020 -5.960 1.00 76.44 77 HIS A CA 1
ATOM 588 C C . HIS A 1 77 ? -6.124 2.236 -5.237 1.00 76.44 77 HIS A C 1
ATOM 590 O O . HIS A 1 77 ? -6.443 1.305 -4.500 1.00 76.44 77 HIS A O 1
ATOM 596 N N . ALA A 1 78 ? -4.871 2.629 -5.438 1.00 79.88 78 ALA A N 1
ATOM 597 C CA . ALA A 1 78 ? -3.721 2.017 -4.797 1.00 79.88 78 ALA A CA 1
ATOM 598 C C . ALA A 1 78 ? -2.794 3.084 -4.218 1.00 79.88 78 ALA A C 1
ATOM 600 O O . ALA A 1 78 ? -2.745 4.212 -4.712 1.00 79.88 78 ALA A O 1
ATOM 601 N N . ILE A 1 79 ? -2.052 2.694 -3.189 1.00 82.56 79 ILE A N 1
ATOM 602 C CA . ILE A 1 79 ? -0.903 3.435 -2.671 1.00 82.56 79 ILE A CA 1
ATOM 603 C C . ILE A 1 79 ? 0.388 2.806 -3.187 1.00 82.56 79 ILE A C 1
ATOM 605 O O . ILE A 1 79 ? 0.408 1.633 -3.554 1.00 82.56 79 ILE A O 1
ATOM 609 N N . CYS A 1 80 ? 1.454 3.595 -3.220 1.00 87.50 80 CYS A N 1
ATOM 610 C CA . CYS A 1 80 ? 2.777 3.152 -3.624 1.00 87.50 80 CYS A CA 1
ATOM 611 C C . CYS A 1 80 ? 3.334 2.160 -2.597 1.00 87.50 80 CYS A C 1
ATOM 613 O O . CYS A 1 80 ? 3.578 2.526 -1.448 1.00 87.50 80 CYS A O 1
ATOM 615 N N . GLY A 1 81 ? 3.573 0.924 -3.029 1.00 88.69 81 GLY A N 1
ATOM 616 C CA . GLY A 1 81 ? 4.346 -0.066 -2.290 1.00 88.69 81 GLY A CA 1
ATOM 617 C C . GLY A 1 81 ? 5.841 -0.003 -2.602 1.00 88.69 81 GLY A C 1
ATOM 618 O O . GLY A 1 81 ? 6.301 0.673 -3.529 1.00 88.69 81 GLY A O 1
ATOM 619 N N . ASN A 1 82 ? 6.632 -0.755 -1.841 1.00 88.69 82 ASN A N 1
ATOM 620 C CA . ASN A 1 82 ? 8.079 -0.815 -2.036 1.00 88.69 82 ASN A CA 1
ATOM 621 C C . ASN A 1 82 ? 8.478 -1.525 -3.342 1.00 88.69 82 ASN A C 1
ATOM 623 O O . ASN A 1 82 ? 9.462 -1.149 -3.980 1.00 88.69 82 ASN A O 1
ATOM 627 N N . HIS A 1 83 ? 7.693 -2.510 -3.785 1.00 89.31 83 HIS A N 1
ATOM 628 C CA . HIS A 1 83 ? 7.879 -3.144 -5.095 1.00 89.31 83 HIS A CA 1
ATOM 629 C C . HIS A 1 83 ? 7.516 -2.220 -6.256 1.00 89.31 83 HIS A C 1
ATOM 631 O O . HIS A 1 83 ? 8.178 -2.239 -7.296 1.00 89.31 83 HIS A O 1
ATOM 637 N N . ASP A 1 84 ? 6.533 -1.346 -6.057 1.00 90.19 84 ASP A N 1
ATOM 638 C CA . ASP A 1 84 ? 6.161 -0.338 -7.047 1.00 90.19 84 ASP A CA 1
ATOM 639 C C . ASP A 1 84 ? 7.308 0.650 -7.224 1.00 90.19 84 ASP A C 1
ATOM 641 O O . ASP A 1 84 ? 7.712 0.924 -8.358 1.00 90.19 84 ASP A O 1
ATOM 645 N N . LEU A 1 85 ? 7.895 1.101 -6.103 1.00 91.94 85 LEU A N 1
ATOM 646 C CA . LEU A 1 85 ? 9.104 1.922 -6.083 1.00 91.94 85 LEU A CA 1
ATOM 647 C C . LEU A 1 85 ? 10.252 1.265 -6.852 1.00 91.94 85 LEU A C 1
ATOM 649 O O . LEU A 1 85 ? 10.816 1.892 -7.750 1.00 91.94 85 LEU A O 1
ATOM 653 N N . MET A 1 86 ? 10.593 0.016 -6.519 1.00 92.75 86 MET A N 1
ATOM 654 C CA . MET A 1 86 ? 11.654 -0.729 -7.208 1.00 92.75 86 MET A CA 1
ATOM 655 C C . MET A 1 86 ? 11.393 -0.815 -8.716 1.00 92.75 86 MET A C 1
ATOM 657 O O . MET A 1 86 ? 12.294 -0.559 -9.520 1.00 92.75 86 MET A O 1
ATOM 661 N N . THR A 1 87 ? 10.150 -1.108 -9.096 1.00 94.81 87 THR A N 1
ATOM 662 C CA . THR A 1 87 ? 9.742 -1.303 -10.488 1.00 94.81 87 THR A CA 1
ATOM 663 C C . THR A 1 87 ? 9.844 -0.027 -11.305 1.00 94.81 87 THR A C 1
ATOM 665 O O . THR A 1 87 ? 10.509 -0.030 -12.344 1.00 94.81 87 THR A O 1
ATOM 668 N N . TRP A 1 88 ? 9.226 1.075 -10.866 1.00 95.19 88 TRP A N 1
ATOM 669 C CA . TRP A 1 88 ? 9.238 2.303 -11.666 1.00 95.19 88 TRP A CA 1
ATOM 670 C C . TRP A 1 88 ? 10.642 2.902 -11.749 1.00 95.19 88 TRP A C 1
ATOM 672 O O . TRP A 1 88 ? 11.051 3.361 -12.814 1.00 95.19 88 TRP A O 1
ATOM 682 N N . ARG A 1 89 ? 11.430 2.822 -10.669 1.00 96.12 89 ARG A N 1
ATOM 683 C CA . ARG A 1 89 ? 12.829 3.272 -10.660 1.00 96.12 89 ARG A CA 1
ATOM 684 C C . ARG A 1 89 ? 13.684 2.498 -11.652 1.00 96.12 89 ARG A C 1
ATOM 686 O O . ARG A 1 89 ? 14.425 3.100 -12.430 1.00 96.12 89 ARG A O 1
ATOM 693 N N . ARG A 1 90 ? 13.553 1.168 -11.670 1.00 95.69 90 ARG A N 1
ATOM 694 C CA . ARG A 1 90 ? 14.264 0.316 -12.628 1.00 95.69 90 ARG A CA 1
ATOM 695 C C . ARG A 1 90 ? 13.816 0.573 -14.064 1.00 95.69 90 ARG A C 1
ATOM 697 O O . ARG A 1 90 ? 14.667 0.662 -14.945 1.00 95.69 90 ARG A O 1
ATOM 704 N N . ALA A 1 91 ? 12.514 0.723 -14.302 1.00 95.56 91 ALA A N 1
ATOM 705 C CA . ALA A 1 91 ? 11.968 1.033 -15.622 1.00 95.56 91 ALA A CA 1
ATOM 706 C C . ALA A 1 91 ? 12.504 2.365 -16.183 1.00 95.56 91 ALA A C 1
ATOM 708 O O . ALA A 1 91 ? 12.750 2.460 -17.381 1.00 95.56 91 ALA A O 1
ATOM 709 N N . MET A 1 92 ? 12.770 3.346 -15.314 1.00 95.00 92 MET A N 1
ATOM 710 C CA . MET A 1 92 ? 13.384 4.636 -15.663 1.00 95.00 92 MET A CA 1
ATOM 711 C C . MET A 1 92 ? 14.920 4.605 -15.749 1.00 95.00 92 MET A C 1
ATOM 713 O O . MET A 1 92 ? 15.547 5.651 -15.906 1.00 95.00 92 MET A O 1
ATOM 717 N N . GLY A 1 93 ? 15.555 3.436 -15.608 1.00 94.81 93 GLY A N 1
ATOM 718 C CA . GLY A 1 93 ? 17.016 3.313 -15.634 1.00 94.81 93 GLY A CA 1
ATOM 719 C C . GLY A 1 93 ? 17.727 3.886 -14.400 1.00 94.81 93 GLY A C 1
ATOM 720 O O . GLY A 1 93 ? 18.937 4.083 -14.439 1.00 94.81 93 GLY A O 1
ATOM 721 N N . ASN A 1 94 ? 17.004 4.132 -13.303 1.00 95.69 94 ASN A N 1
ATOM 722 C CA . ASN A 1 94 ? 17.540 4.634 -12.034 1.00 95.69 94 ASN A CA 1
ATOM 723 C C . ASN A 1 94 ? 17.158 3.700 -10.866 1.00 95.69 94 ASN A C 1
ATOM 725 O O . ASN A 1 94 ? 16.418 4.120 -9.966 1.00 95.69 94 ASN A O 1
ATOM 729 N N . PRO A 1 95 ? 17.597 2.423 -10.883 1.00 95.19 95 PRO A N 1
ATOM 730 C CA . PRO A 1 95 ? 17.250 1.456 -9.844 1.00 95.19 95 PRO A CA 1
ATOM 731 C C . PRO A 1 95 ? 17.715 1.919 -8.456 1.00 95.19 95 PRO A C 1
ATOM 733 O O . PRO A 1 95 ? 18.586 2.780 -8.324 1.00 95.19 95 PRO A O 1
ATOM 736 N N . ILE A 1 96 ? 17.117 1.352 -7.406 1.00 93.00 96 ILE A N 1
ATOM 737 C CA . ILE A 1 96 ? 17.580 1.588 -6.034 1.00 93.00 96 ILE A CA 1
ATOM 738 C C . ILE A 1 96 ? 19.004 1.010 -5.907 1.00 93.00 96 ILE A C 1
ATOM 740 O O . ILE A 1 96 ? 19.202 -0.147 -6.286 1.00 93.00 96 ILE A O 1
ATOM 744 N N . PRO A 1 97 ? 19.991 1.786 -5.417 1.00 93.06 97 PRO A N 1
ATOM 745 C CA . PRO A 1 97 ? 21.341 1.280 -5.186 1.00 93.06 97 PRO A CA 1
ATOM 746 C C . PRO A 1 97 ? 21.330 0.031 -4.301 1.00 93.06 97 PRO A C 1
ATOM 748 O O . PRO A 1 97 ? 20.541 -0.052 -3.365 1.00 93.06 97 PRO A O 1
ATOM 751 N N . ASP A 1 98 ? 22.191 -0.936 -4.618 1.00 91.06 98 ASP A N 1
ATOM 752 C CA . ASP A 1 98 ? 22.398 -2.169 -3.842 1.00 91.06 98 ASP A CA 1
ATOM 753 C C . ASP A 1 98 ? 21.165 -3.086 -3.674 1.00 91.06 98 ASP A C 1
ATOM 755 O O . ASP A 1 98 ? 21.213 -4.064 -2.928 1.00 91.06 98 ASP A O 1
ATOM 759 N N . VAL A 1 99 ? 20.079 -2.836 -4.415 1.00 90.44 99 VAL A N 1
ATOM 760 C CA . VAL A 1 99 ? 18.871 -3.675 -4.434 1.00 90.44 99 VAL A CA 1
ATOM 761 C C . VAL A 1 99 ? 18.711 -4.338 -5.800 1.00 90.44 99 VAL A C 1
ATOM 763 O O . VAL A 1 99 ? 18.466 -3.676 -6.812 1.00 90.44 99 VAL A O 1
ATOM 766 N N . ASP A 1 100 ? 18.787 -5.670 -5.839 1.00 91.56 100 ASP A N 1
ATOM 767 C CA . ASP A 1 100 ? 18.463 -6.434 -7.045 1.00 91.56 100 ASP A CA 1
ATOM 768 C C . ASP A 1 100 ? 16.949 -6.660 -7.157 1.00 91.56 100 ASP A C 1
ATOM 770 O O . ASP A 1 100 ? 16.385 -7.589 -6.578 1.00 91.56 100 ASP A O 1
ATOM 774 N N . HIS A 1 101 ? 16.281 -5.831 -7.961 1.00 92.19 101 HIS A N 1
ATOM 775 C CA . HIS A 1 101 ? 14.846 -5.964 -8.235 1.00 92.19 101 HIS A CA 1
ATOM 776 C C . HIS A 1 101 ? 14.453 -7.363 -8.742 1.00 92.19 101 HIS A C 1
ATOM 778 O O . HIS A 1 101 ? 13.374 -7.847 -8.402 1.00 92.19 101 HIS A O 1
ATOM 784 N N . ARG A 1 102 ? 15.315 -8.062 -9.501 1.00 90.94 102 ARG A N 1
ATOM 785 C CA . ARG A 1 102 ? 15.009 -9.421 -9.987 1.00 90.94 102 ARG A CA 1
ATOM 786 C C . ARG A 1 102 ? 14.942 -10.429 -8.845 1.00 90.94 102 ARG A C 1
ATOM 788 O O . ARG A 1 102 ? 14.046 -11.270 -8.855 1.00 90.94 102 ARG A O 1
ATOM 795 N N . ALA A 1 103 ? 15.820 -10.310 -7.848 1.00 89.50 103 ALA A N 1
ATOM 796 C CA . ALA A 1 103 ? 15.780 -11.132 -6.636 1.00 89.50 103 ALA A CA 1
ATOM 797 C C . ALA A 1 103 ? 14.486 -10.927 -5.826 1.00 89.50 103 ALA A C 1
ATOM 799 O O . ALA A 1 103 ? 14.074 -11.808 -5.075 1.00 89.50 103 ALA A O 1
ATOM 800 N N . HIS A 1 104 ? 13.808 -9.795 -6.030 1.00 83.69 104 HIS A N 1
ATOM 801 C CA . HIS A 1 104 ? 12.509 -9.474 -5.444 1.00 83.69 104 HIS A CA 1
ATOM 802 C C . HIS A 1 104 ? 11.312 -9.808 -6.353 1.00 83.69 104 HIS A C 1
ATOM 804 O O . HIS A 1 104 ? 10.187 -9.453 -6.015 1.00 83.69 104 HIS A O 1
ATOM 810 N N . GLY A 1 105 ? 11.524 -10.513 -7.470 1.00 85.12 105 GLY A N 1
ATOM 811 C CA . GLY A 1 105 ? 10.464 -10.934 -8.395 1.00 85.12 105 GLY A CA 1
ATOM 812 C C . GLY A 1 105 ? 10.278 -10.026 -9.617 1.00 85.12 105 GLY A C 1
ATOM 813 O O . GLY A 1 105 ? 9.470 -10.318 -10.492 1.00 85.12 105 GLY A O 1
ATOM 814 N N . GLY A 1 106 ? 11.085 -8.974 -9.759 1.00 89.38 106 GLY A N 1
ATOM 815 C CA . GLY A 1 106 ? 11.014 -7.991 -10.846 1.00 89.38 106 GLY A CA 1
ATOM 816 C C . GLY A 1 106 ? 11.449 -8.457 -12.238 1.00 89.38 106 GLY A C 1
ATOM 817 O O . GLY A 1 106 ? 11.618 -7.635 -13.141 1.00 89.38 106 GLY A O 1
ATOM 818 N N . GLY A 1 107 ? 11.675 -9.758 -12.438 1.00 90.12 107 GLY A N 1
ATOM 819 C CA . GLY A 1 107 ? 12.151 -10.311 -13.713 1.00 90.12 107 GLY A CA 1
ATOM 820 C C . GLY A 1 107 ? 11.165 -10.131 -14.871 1.00 90.12 107 GLY A C 1
ATOM 821 O O . GLY A 1 107 ? 11.581 -9.994 -16.018 1.00 90.12 107 GLY A O 1
ATOM 822 N N . TRP A 1 108 ? 9.863 -10.059 -14.585 1.00 91.19 108 TRP A N 1
ATOM 823 C CA . TRP A 1 108 ? 8.816 -9.859 -15.594 1.00 91.19 108 TRP A CA 1
ATOM 824 C C . TRP A 1 108 ? 8.998 -8.554 -16.391 1.00 91.19 108 TRP A C 1
ATOM 826 O O . TRP A 1 108 ? 8.682 -8.511 -17.579 1.00 91.19 108 TRP A O 1
ATOM 836 N N . LEU A 1 109 ? 9.571 -7.515 -15.769 1.00 94.00 109 LEU A N 1
ATOM 837 C CA . LEU A 1 109 ? 9.790 -6.210 -16.394 1.00 94.00 109 LEU A CA 1
ATOM 838 C C . LEU A 1 109 ? 10.761 -6.293 -17.585 1.00 94.00 109 LEU A C 1
ATOM 840 O O . LEU A 1 109 ? 10.689 -5.475 -18.498 1.00 94.00 109 LEU A O 1
ATOM 844 N N . ASP A 1 110 ? 11.656 -7.286 -17.607 1.00 93.06 110 ASP A N 1
ATOM 845 C CA . ASP A 1 110 ? 12.605 -7.496 -18.707 1.00 93.06 110 ASP A CA 1
ATOM 846 C C . ASP A 1 110 ? 11.929 -7.926 -20.011 1.00 93.06 110 ASP A C 1
ATOM 848 O O . ASP A 1 110 ? 12.451 -7.657 -21.092 1.00 93.06 110 ASP A O 1
ATOM 852 N N . ALA A 1 111 ? 10.768 -8.576 -19.911 1.00 93.00 111 ALA A N 1
ATOM 853 C CA . ALA A 1 111 ? 9.986 -9.011 -21.062 1.00 93.00 111 ALA A CA 1
ATOM 854 C C . ALA A 1 111 ? 9.098 -7.891 -21.636 1.00 93.00 111 ALA A C 1
ATOM 856 O O . ALA A 1 111 ? 8.531 -8.049 -22.718 1.00 93.00 111 ALA A O 1
ATOM 857 N N . CYS A 1 112 ? 8.960 -6.762 -20.934 1.00 92.62 112 CYS A N 1
ATOM 858 C CA . CYS A 1 112 ? 8.145 -5.641 -21.385 1.00 92.62 112 CYS A CA 1
ATOM 859 C C . CYS A 1 112 ? 8.871 -4.801 -22.449 1.00 92.62 112 CYS A C 1
ATOM 861 O O . CYS A 1 112 ? 10.048 -4.458 -22.310 1.00 92.62 112 CYS A O 1
ATOM 863 N N . ALA A 1 113 ? 8.132 -4.397 -23.486 1.00 94.81 113 ALA A N 1
ATOM 864 C CA . ALA A 1 113 ? 8.605 -3.428 -24.473 1.00 94.81 113 ALA A CA 1
ATOM 865 C C . ALA A 1 113 ? 8.921 -2.063 -23.824 1.00 94.81 113 ALA A C 1
ATOM 867 O O . ALA A 1 113 ? 8.434 -1.747 -22.737 1.00 94.81 113 ALA A O 1
ATOM 868 N N . GLY A 1 114 ? 9.773 -1.256 -24.470 1.00 94.25 114 GLY A N 1
ATOM 869 C CA . GLY A 1 114 ? 10.240 0.031 -23.930 1.00 94.25 114 GLY A CA 1
ATOM 870 C C . GLY A 1 114 ? 9.107 1.000 -23.588 1.00 94.25 114 GLY A C 1
ATOM 871 O O . GLY A 1 114 ? 9.027 1.472 -22.459 1.00 94.25 114 GLY A O 1
ATOM 872 N N . ASP A 1 115 ? 8.180 1.195 -24.521 1.00 95.00 115 ASP A N 1
ATOM 873 C CA . ASP A 1 115 ? 6.987 2.032 -24.363 1.00 95.00 115 ASP A CA 1
ATOM 874 C C . ASP A 1 115 ? 6.066 1.543 -23.231 1.00 95.00 115 ASP A C 1
ATOM 876 O O . ASP A 1 115 ? 5.531 2.335 -22.453 1.00 95.00 115 ASP A O 1
ATOM 880 N N . VAL A 1 116 ? 5.911 0.224 -23.088 1.00 93.56 116 VAL A N 1
ATOM 881 C CA . VAL A 1 116 ? 5.142 -0.378 -21.992 1.00 93.56 116 VAL A CA 1
ATOM 882 C C . VAL A 1 116 ? 5.820 -0.118 -20.646 1.00 93.56 116 VAL A C 1
ATOM 884 O O . VAL A 1 116 ? 5.140 0.252 -19.691 1.00 93.56 116 VAL A O 1
ATOM 887 N N . ARG A 1 117 ? 7.151 -0.254 -20.559 1.00 95.12 117 ARG A N 1
ATOM 888 C CA . ARG A 1 117 ? 7.912 0.042 -19.331 1.00 95.12 117 ARG A CA 1
ATOM 889 C C . ARG A 1 117 ? 7.800 1.505 -18.926 1.00 95.12 117 ARG A C 1
ATOM 891 O O . ARG A 1 117 ? 7.595 1.774 -17.749 1.00 95.12 117 ARG A O 1
ATOM 898 N N . GLU A 1 118 ? 7.878 2.430 -19.879 1.00 94.94 118 GLU A N 1
ATOM 899 C CA . GLU A 1 118 ? 7.708 3.866 -19.624 1.00 94.94 118 GLU A CA 1
ATOM 900 C C . GLU A 1 118 ? 6.306 4.185 -19.090 1.00 94.94 118 GLU A C 1
ATOM 902 O O . GLU A 1 118 ? 6.165 4.921 -18.113 1.00 94.94 118 GLU A O 1
ATOM 907 N N . ARG A 1 119 ? 5.260 3.576 -19.664 1.00 95.56 119 ARG A N 1
ATOM 908 C CA . ARG A 1 119 ? 3.884 3.723 -19.163 1.00 95.56 119 ARG A CA 1
ATOM 909 C C . ARG A 1 119 ? 3.715 3.157 -17.756 1.00 95.56 119 ARG A C 1
ATOM 911 O O . ARG A 1 119 ? 3.109 3.811 -16.913 1.00 95.56 119 ARG A O 1
ATOM 918 N N . ILE A 1 120 ? 4.255 1.965 -17.491 1.00 92.56 120 ILE A N 1
ATOM 919 C CA . ILE A 1 120 ? 4.257 1.359 -16.149 1.00 92.56 120 ILE A CA 1
ATOM 920 C C . ILE A 1 120 ? 4.955 2.290 -15.164 1.00 92.56 120 ILE A C 1
ATOM 922 O O . ILE A 1 120 ? 4.402 2.571 -14.102 1.00 92.56 120 ILE A O 1
ATOM 926 N N . ALA A 1 121 ? 6.131 2.802 -15.535 1.00 95.19 121 ALA A N 1
ATOM 927 C CA . ALA A 1 121 ? 6.883 3.726 -14.710 1.00 95.19 121 ALA A CA 1
ATOM 928 C C . ALA A 1 121 ? 6.057 4.966 -14.382 1.00 95.19 121 ALA A C 1
ATOM 930 O O . ALA A 1 121 ? 5.920 5.276 -13.209 1.00 95.19 121 ALA A O 1
ATOM 931 N N . ALA A 1 122 ? 5.450 5.611 -15.380 1.00 94.88 122 ALA A N 1
ATOM 932 C CA . ALA A 1 122 ? 4.638 6.809 -15.187 1.00 94.88 122 ALA A CA 1
ATOM 933 C C . ALA A 1 122 ? 3.429 6.574 -14.263 1.00 94.88 122 ALA A C 1
ATOM 935 O O . ALA A 1 122 ? 3.143 7.398 -13.396 1.00 94.88 122 ALA A O 1
ATOM 936 N N . CYS A 1 123 ? 2.723 5.448 -14.416 1.00 90.38 123 CYS A N 1
ATOM 937 C CA . CYS A 1 123 ? 1.558 5.123 -13.588 1.00 90.38 123 CYS A CA 1
ATOM 938 C C . CYS A 1 123 ? 1.949 4.777 -12.144 1.00 90.38 123 CYS A C 1
ATOM 940 O O . CYS A 1 123 ? 1.388 5.333 -11.201 1.00 90.38 123 CYS A O 1
ATOM 942 N N . LEU A 1 124 ? 2.938 3.900 -11.955 1.00 89.25 124 LEU A N 1
ATOM 943 C CA . LEU A 1 124 ? 3.456 3.562 -10.626 1.00 89.25 124 LEU A CA 1
ATOM 944 C C . LEU A 1 124 ? 4.117 4.776 -9.964 1.00 89.25 124 LEU A C 1
ATOM 946 O O . LEU A 1 124 ? 3.996 4.981 -8.753 1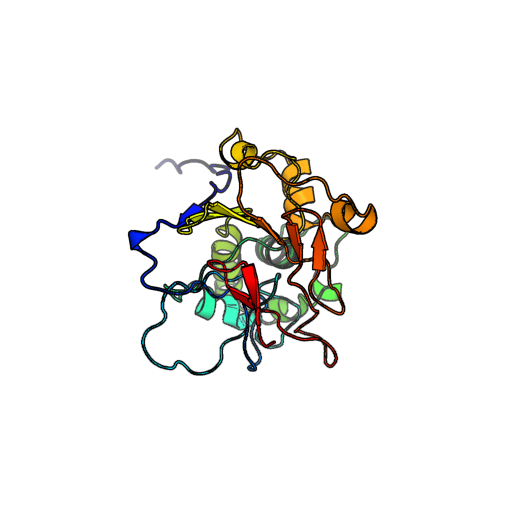.00 89.25 124 LEU A O 1
ATOM 950 N N . SER A 1 125 ? 4.751 5.639 -10.763 1.00 92.56 125 SER A N 1
ATOM 951 C CA . SER A 1 125 ? 5.319 6.898 -10.305 1.00 92.56 125 SER A CA 1
ATOM 952 C C . SER A 1 125 ? 4.278 8.004 -10.063 1.00 92.56 125 SER A C 1
ATOM 954 O O . SER A 1 125 ? 4.659 9.141 -9.790 1.00 92.56 125 SER A O 1
ATOM 956 N N . ALA A 1 126 ? 2.981 7.708 -10.144 1.00 89.12 126 ALA A N 1
ATOM 957 C CA . ALA A 1 126 ? 1.910 8.629 -9.767 1.00 89.12 126 ALA A CA 1
ATOM 958 C C . ALA A 1 126 ? 1.151 8.190 -8.501 1.00 89.12 126 ALA A C 1
ATOM 960 O O . ALA A 1 126 ? 0.421 8.991 -7.925 1.00 89.12 12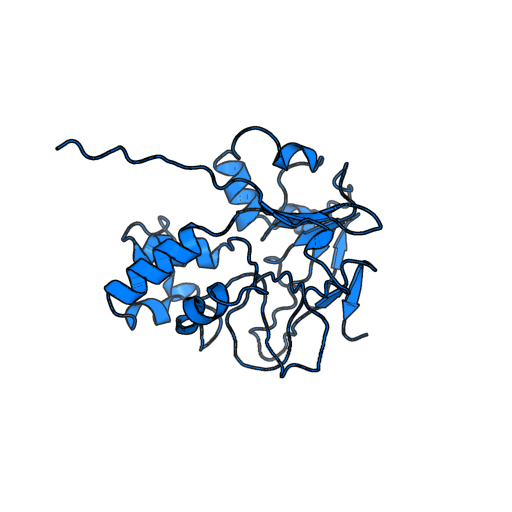6 ALA A O 1
ATOM 961 N N . LEU A 1 127 ? 1.335 6.951 -8.031 1.00 83.81 127 LEU A N 1
ATOM 962 C CA . LEU A 1 127 ? 0.660 6.420 -6.840 1.00 83.81 127 LEU A CA 1
ATOM 963 C C . LEU A 1 127 ? 0.996 7.209 -5.561 1.00 83.81 127 LEU A C 1
ATOM 965 O O . LEU A 1 127 ? 2.174 7.411 -5.278 1.00 83.81 127 LEU A O 1
ATOM 969 N N . PRO A 1 128 ? 0.022 7.623 -4.745 1.00 86.19 128 PRO A N 1
ATOM 970 C CA . PRO A 1 128 ? 0.304 8.319 -3.490 1.00 86.19 128 PRO A CA 1
ATOM 971 C C . PRO A 1 128 ? 1.027 7.406 -2.485 1.00 86.19 128 PRO A C 1
ATOM 973 O O . PRO A 1 128 ? 0.796 6.201 -2.471 1.00 86.19 128 PRO A O 1
ATOM 976 N N . LEU A 1 129 ? 1.876 7.967 -1.618 1.00 84.75 129 LEU A N 1
ATOM 977 C CA . LEU A 1 129 ? 2.500 7.208 -0.517 1.00 84.75 129 LEU A CA 1
ATOM 978 C C . LEU A 1 129 ? 1.486 6.814 0.563 1.00 84.75 129 LEU A C 1
ATOM 980 O O . LEU A 1 129 ? 1.590 5.749 1.168 1.00 84.75 129 LEU A O 1
ATOM 984 N N . ALA A 1 130 ? 0.499 7.680 0.780 1.00 85.38 130 ALA A N 1
ATOM 985 C CA . ALA A 1 130 ? -0.559 7.496 1.752 1.00 85.38 130 ALA A CA 1
ATOM 986 C C . ALA A 1 130 ? -1.884 8.026 1.195 1.00 85.38 130 ALA A C 1
ATOM 988 O O . ALA A 1 130 ? -1.908 9.010 0.450 1.00 85.38 130 ALA A O 1
ATOM 989 N N . ILE A 1 131 ? -2.988 7.391 1.577 1.00 83.62 131 ILE A N 1
ATOM 990 C CA . ILE A 1 131 ? -4.339 7.905 1.325 1.00 83.62 131 ILE A CA 1
ATOM 991 C C . ILE A 1 131 ? -5.137 7.937 2.613 1.00 83.62 131 ILE A C 1
ATOM 993 O O . ILE A 1 131 ? -4.871 7.194 3.561 1.00 83.62 131 ILE A O 1
ATOM 997 N N . GLU A 1 132 ? -6.159 8.775 2.608 1.00 85.12 132 GLU A N 1
ATOM 998 C CA . GLU A 1 132 ? -7.147 8.835 3.666 1.00 85.12 132 GLU A CA 1
ATOM 999 C C . GLU A 1 132 ? -8.550 8.648 3.098 1.00 85.12 132 GLU A C 1
ATOM 1001 O O . GLU A 1 132 ? -8.893 9.108 2.003 1.00 85.12 132 GLU A O 1
ATOM 1006 N N . VAL A 1 133 ? -9.361 7.928 3.861 1.00 82.38 133 VAL A N 1
ATOM 1007 C CA . VAL A 1 133 ? -10.707 7.542 3.462 1.00 82.38 133 VAL A CA 1
ATOM 1008 C C . VAL A 1 133 ? -11.662 7.973 4.546 1.00 82.38 133 VAL A C 1
ATOM 1010 O O . VAL A 1 133 ? -11.603 7.485 5.679 1.00 82.38 133 VAL A O 1
ATOM 1013 N N . GLU A 1 134 ? -12.577 8.867 4.198 1.00 83.50 134 GLU A N 1
ATOM 1014 C CA . GLU A 1 134 ? -13.636 9.242 5.116 1.00 83.50 134 GLU A CA 1
ATOM 1015 C C . GLU A 1 134 ? -14.634 8.092 5.270 1.00 83.50 134 GLU A C 1
ATOM 1017 O O . GLU A 1 134 ? -15.141 7.522 4.302 1.00 83.50 134 GLU A O 1
ATOM 1022 N N . THR A 1 135 ? -14.933 7.740 6.519 1.00 83.38 135 THR A N 1
ATOM 1023 C CA . THR A 1 135 ? -15.993 6.786 6.853 1.00 83.38 135 THR A CA 1
ATOM 1024 C C . THR A 1 135 ? -16.969 7.433 7.831 1.00 83.38 135 THR A C 1
ATOM 1026 O O . THR A 1 135 ? -16.578 8.343 8.568 1.00 83.38 135 THR A O 1
ATOM 1029 N N . PRO A 1 136 ? -18.212 6.930 7.952 1.00 87.00 136 PRO A N 1
ATOM 1030 C CA . PRO A 1 136 ? -19.177 7.471 8.911 1.00 87.00 136 PRO A CA 1
ATOM 1031 C C . PRO A 1 136 ? -18.723 7.454 10.379 1.00 87.00 136 PRO A C 1
ATOM 1033 O O . PRO A 1 136 ? -19.341 8.114 11.207 1.00 87.00 136 PRO A O 1
ATOM 1036 N N . SER A 1 137 ? -17.689 6.681 10.736 1.00 90.81 137 SER A N 1
ATOM 1037 C CA . SER A 1 137 ? -17.145 6.643 12.105 1.00 90.81 137 SER A CA 1
ATOM 1038 C C . SER A 1 137 ? -15.737 7.239 12.220 1.00 90.81 137 SER A C 1
ATOM 1040 O O . SER A 1 137 ? -15.049 6.975 13.204 1.00 90.81 137 SER A O 1
ATOM 1042 N N . GLY A 1 138 ? -15.300 8.012 11.223 1.00 90.81 138 GLY A N 1
ATOM 1043 C CA . GLY A 1 138 ? -14.011 8.704 11.205 1.00 90.81 138 GLY A CA 1
ATOM 1044 C C . GLY A 1 138 ? -13.095 8.265 10.064 1.00 90.81 138 GLY A C 1
ATOM 1045 O O . GLY A 1 138 ? -13.348 7.267 9.385 1.00 90.81 138 GLY A O 1
ATOM 1046 N N . VAL A 1 139 ? -12.025 9.028 9.864 1.00 90.25 139 VAL A N 1
ATOM 1047 C CA . VAL A 1 139 ? -11.038 8.812 8.798 1.00 90.25 139 VAL A CA 1
ATOM 1048 C C . VAL A 1 139 ? -10.271 7.515 9.024 1.00 90.25 139 VAL A C 1
ATOM 1050 O O . VAL A 1 139 ? -9.820 7.253 10.138 1.00 90.25 139 VAL A O 1
ATOM 1053 N N . VAL A 1 140 ? -10.095 6.718 7.973 1.00 92.25 140 VAL A N 1
ATOM 1054 C CA . VAL A 1 140 ? -9.155 5.596 7.955 1.00 92.25 140 VAL A CA 1
ATOM 1055 C C . VAL A 1 140 ? -7.983 5.945 7.049 1.00 92.25 140 VAL A C 1
ATOM 1057 O O . VAL A 1 140 ? -8.171 6.244 5.872 1.00 92.25 140 VAL A O 1
ATOM 1060 N N . GLY A 1 141 ? -6.785 5.907 7.620 1.00 90.94 141 GLY A N 1
ATOM 1061 C CA . GLY A 1 141 ? -5.529 6.106 6.918 1.00 90.94 141 GLY A CA 1
ATOM 1062 C C . GLY A 1 141 ? -4.995 4.810 6.327 1.00 90.94 141 GLY A C 1
ATOM 1063 O O . GLY A 1 141 ? -5.206 3.726 6.877 1.00 90.94 141 GLY A O 1
ATOM 1064 N N . MET A 1 142 ? -4.294 4.907 5.205 1.00 88.62 142 MET A N 1
ATOM 1065 C CA . MET A 1 142 ? -3.670 3.766 4.542 1.00 88.62 142 MET A CA 1
ATOM 1066 C C . MET A 1 142 ? -2.252 4.135 4.117 1.00 88.62 142 MET A C 1
ATOM 1068 O O . MET A 1 142 ? -2.056 5.131 3.421 1.00 88.62 142 MET A O 1
ATOM 1072 N N . VAL A 1 143 ? -1.290 3.314 4.532 1.00 89.94 143 VAL A N 1
ATOM 1073 C CA . VAL A 1 143 ? 0.141 3.419 4.208 1.00 89.94 143 VAL A CA 1
ATOM 1074 C C . VAL A 1 143 ? 0.661 2.010 3.948 1.00 89.94 143 VAL A C 1
ATOM 1076 O O . VAL A 1 143 ? 0.139 1.047 4.505 1.00 89.94 143 VAL A O 1
ATOM 1079 N N . HIS A 1 144 ? 1.659 1.859 3.081 1.00 88.94 144 HIS A N 1
ATOM 1080 C CA . HIS A 1 144 ? 2.126 0.536 2.677 1.00 88.94 144 HIS A CA 1
ATOM 1081 C C . HIS A 1 144 ? 2.744 -0.250 3.842 1.00 88.94 144 HIS A C 1
ATOM 1083 O O . HIS A 1 144 ? 2.319 -1.377 4.100 1.00 88.94 144 HIS A O 1
ATOM 1089 N N . ALA A 1 145 ? 3.700 0.342 4.560 1.00 89.81 145 ALA A N 1
ATOM 1090 C CA . ALA A 1 145 ? 4.481 -0.336 5.593 1.00 89.81 145 ALA A CA 1
ATOM 1091 C C . ALA A 1 145 ? 4.209 0.179 7.015 1.00 89.81 145 ALA A C 1
ATOM 1093 O O . ALA A 1 145 ? 3.660 -0.559 7.838 1.00 89.81 145 ALA A O 1
ATOM 1094 N N . ASP A 1 146 ? 4.568 1.429 7.306 1.00 93.38 146 ASP A N 1
ATOM 1095 C CA . ASP A 1 146 ? 4.306 2.062 8.600 1.00 93.38 146 ASP A CA 1
ATOM 1096 C C . ASP A 1 146 ? 4.119 3.572 8.454 1.00 93.38 146 ASP A C 1
ATOM 1098 O O . ASP A 1 146 ? 4.660 4.183 7.539 1.00 93.38 146 ASP A O 1
ATOM 1102 N N . PHE A 1 147 ? 3.387 4.193 9.373 1.00 94.62 147 PHE A N 1
ATOM 1103 C CA . PHE A 1 147 ? 3.261 5.647 9.412 1.00 94.62 147 PHE A CA 1
ATOM 1104 C C . PHE A 1 147 ? 4.282 6.222 10.414 1.00 94.62 147 PHE A C 1
ATOM 1106 O O . PHE A 1 147 ? 4.246 5.826 11.583 1.00 94.62 147 PHE A O 1
ATOM 1113 N N . PRO A 1 148 ? 5.181 7.141 10.000 1.00 93.56 148 PRO A N 1
ATOM 1114 C CA . PRO A 1 148 ? 6.337 7.565 10.806 1.00 93.56 148 PRO A CA 1
ATOM 1115 C C . PRO A 1 148 ? 5.987 8.391 12.053 1.00 93.56 148 PRO A C 1
ATOM 1117 O O . PRO A 1 148 ? 6.843 8.631 12.904 1.00 93.56 148 PRO A O 1
ATOM 1120 N N . TYR A 1 149 ? 4.729 8.812 12.189 1.00 95.44 149 TYR A N 1
ATOM 1121 C CA . TYR A 1 149 ? 4.268 9.689 13.258 1.00 95.44 149 TYR A CA 1
ATOM 1122 C C . TYR A 1 149 ? 3.168 9.036 14.104 1.00 95.44 149 TYR A C 1
ATOM 1124 O O . TYR A 1 149 ? 2.447 8.147 1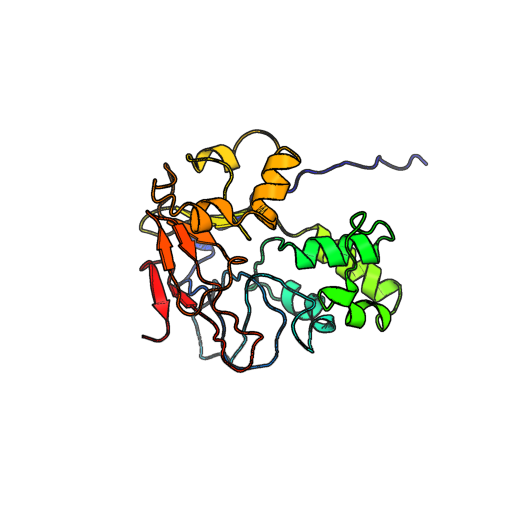3.660 1.00 95.44 149 TYR A O 1
ATOM 1132 N N . ASP A 1 150 ? 2.968 9.540 15.322 1.00 96.44 150 ASP A N 1
ATOM 1133 C CA . ASP A 1 150 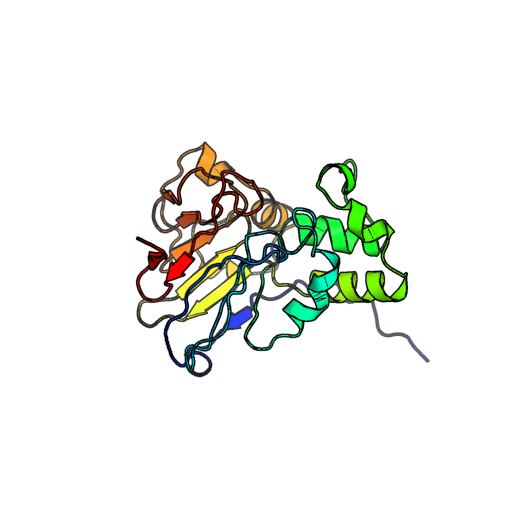? 1.849 9.139 16.192 1.00 96.44 150 ASP A CA 1
ATOM 1134 C C . ASP A 1 150 ? 0.624 10.059 16.066 1.00 96.44 150 ASP A C 1
ATOM 1136 O O . ASP A 1 150 ? -0.328 9.975 16.844 1.00 96.44 150 ASP A O 1
ATOM 1140 N N . ASP A 1 151 ? 0.625 10.955 15.083 1.00 96.81 151 ASP A N 1
ATOM 1141 C CA . ASP A 1 151 ? -0.481 11.860 14.798 1.00 96.81 151 ASP A CA 1
ATOM 1142 C C . ASP A 1 151 ? -0.747 11.907 13.300 1.00 96.81 151 ASP A C 1
ATOM 1144 O O . ASP A 1 151 ? 0.086 12.383 12.529 1.00 96.81 151 ASP A O 1
ATOM 1148 N N . TRP A 1 152 ? -1.916 11.419 12.888 1.00 95.75 152 TRP A N 1
ATOM 1149 C CA . TRP A 1 152 ? -2.271 11.335 11.476 1.00 95.75 152 TRP A CA 1
ATOM 1150 C C . TRP A 1 152 ? -2.313 12.696 10.792 1.00 95.75 152 TRP A C 1
ATOM 1152 O O . TRP A 1 152 ? -2.067 12.767 9.597 1.00 95.75 152 TRP A O 1
ATOM 1162 N N . GLN A 1 153 ? -2.528 13.791 11.533 1.00 94.00 153 GLN A N 1
ATOM 1163 C CA . GLN A 1 153 ? -2.519 15.139 10.956 1.00 94.00 153 GLN A CA 1
ATOM 1164 C C . GLN A 1 153 ? -1.187 15.497 10.280 1.00 94.00 153 GLN A C 1
ATOM 1166 O O . GLN A 1 153 ? -1.168 16.375 9.419 1.00 94.00 153 GLN A O 1
ATOM 1171 N N . ALA A 1 154 ? -0.093 14.794 10.600 1.00 91.19 154 ALA A N 1
ATOM 1172 C CA . ALA A 1 154 ? 1.177 14.939 9.895 1.00 91.19 154 ALA A CA 1
ATOM 1173 C C . ALA A 1 154 ? 1.069 14.642 8.386 1.00 91.19 154 ALA A C 1
ATOM 1175 O O . ALA A 1 154 ? 1.850 15.193 7.618 1.00 91.19 154 ALA A O 1
ATOM 1176 N N . ILE A 1 155 ? 0.067 13.870 7.936 1.00 87.38 155 ILE A N 1
ATOM 1177 C CA . ILE A 1 155 ? -0.193 13.627 6.506 1.00 87.38 155 ILE A CA 1
ATOM 1178 C C . ILE A 1 155 ? -0.537 14.907 5.725 1.00 87.38 155 ILE A C 1
ATOM 1180 O O . ILE A 1 155 ? -0.307 14.979 4.520 1.00 87.38 155 ILE A O 1
ATOM 1184 N N . HIS A 1 156 ? -1.078 15.924 6.404 1.00 84.75 156 HIS A N 1
ATOM 1185 C CA . HIS A 1 156 ? -1.411 17.228 5.822 1.00 84.75 156 HIS A CA 1
ATOM 1186 C C . HIS A 1 156 ? -0.290 18.262 5.996 1.00 84.75 156 HIS A C 1
ATOM 1188 O O . HIS A 1 156 ? -0.450 19.419 5.604 1.00 84.75 156 HIS A O 1
ATOM 1194 N N . GLY A 1 157 ? 0.807 17.873 6.650 1.00 75.88 157 GLY A N 1
ATOM 1195 C CA . GLY A 1 157 ? 1.959 18.726 6.898 1.00 75.88 157 GLY A CA 1
ATOM 1196 C C . GLY A 1 157 ? 2.796 18.981 5.644 1.00 75.88 157 GLY A C 1
ATOM 1197 O O . GLY A 1 157 ? 2.373 18.757 4.510 1.00 75.88 157 GLY A O 1
ATOM 1198 N N . ALA A 1 158 ? 4.016 19.478 5.855 1.00 64.12 158 ALA A N 1
ATOM 1199 C CA . ALA A 1 158 ? 4.999 19.577 4.783 1.00 64.12 158 ALA A CA 1
ATOM 1200 C C . ALA A 1 158 ? 5.319 18.190 4.190 1.00 64.12 158 ALA A C 1
ATOM 1202 O O . ALA A 1 158 ? 5.042 17.158 4.792 1.00 64.12 158 ALA A O 1
ATOM 1203 N N . THR A 1 159 ? 5.932 18.197 3.011 1.00 81.12 159 THR A N 1
ATOM 1204 C CA . THR A 1 159 ? 6.505 17.032 2.330 1.00 81.12 159 THR A CA 1
ATOM 1205 C C . THR A 1 159 ? 7.188 16.054 3.288 1.00 81.12 159 THR A C 1
ATOM 1207 O O . THR A 1 159 ? 8.061 16.474 4.048 1.00 81.12 159 THR A O 1
ATOM 1210 N N . PHE A 1 160 ? 6.844 14.765 3.194 1.00 86.94 160 PHE A N 1
ATOM 1211 C CA . PHE A 1 160 ? 7.578 13.691 3.868 1.00 86.94 160 PHE A CA 1
ATOM 1212 C C . PHE A 1 160 ? 9.072 13.762 3.546 1.00 86.94 160 PHE A C 1
ATOM 1214 O O . PHE A 1 160 ? 9.459 13.935 2.388 1.00 86.94 160 PHE A O 1
ATOM 1221 N N . SER A 1 161 ? 9.918 13.662 4.573 1.00 92.38 161 SER A N 1
ATOM 1222 C CA . SER A 1 161 ? 11.359 13.551 4.354 1.00 92.38 161 SER A CA 1
ATOM 1223 C C . SER A 1 161 ? 11.696 12.204 3.695 1.00 92.38 161 SER A C 1
ATOM 1225 O O . SER A 1 161 ? 10.879 11.283 3.727 1.00 92.38 161 SER A O 1
ATOM 1227 N N . PRO A 1 162 ? 12.900 12.026 3.127 1.00 91.69 162 PRO A N 1
ATOM 1228 C CA . PRO A 1 162 ? 13.326 10.719 2.627 1.00 91.69 162 PRO A CA 1
ATOM 1229 C C . PRO A 1 162 ? 13.211 9.593 3.670 1.00 91.69 162 PRO A C 1
ATOM 1231 O O . PRO A 1 162 ? 12.875 8.467 3.320 1.00 91.69 162 PRO A O 1
ATOM 1234 N N . GLU A 1 163 ? 13.448 9.896 4.947 1.00 94.25 163 GLU A N 1
ATOM 1235 C CA . GLU A 1 163 ? 13.289 8.958 6.063 1.00 94.25 163 GLU A CA 1
ATOM 1236 C C . GLU A 1 163 ? 11.816 8.617 6.333 1.00 94.25 163 GLU A C 1
ATOM 1238 O O . GLU A 1 163 ? 11.496 7.464 6.619 1.00 94.25 163 GLU A O 1
ATOM 1243 N N . ASP A 1 164 ? 10.910 9.588 6.197 1.00 94.50 164 ASP A N 1
ATOM 1244 C CA . ASP A 1 164 ? 9.468 9.344 6.296 1.00 94.50 164 ASP A CA 1
ATOM 1245 C C . ASP A 1 164 ? 8.968 8.463 5.145 1.00 94.50 164 ASP A C 1
ATOM 1247 O O . ASP A 1 164 ? 8.166 7.550 5.360 1.00 94.50 164 ASP A O 1
ATOM 1251 N N . GLU A 1 165 ? 9.441 8.718 3.919 1.00 92.62 165 GLU A N 1
ATOM 1252 C CA . GLU A 1 165 ? 9.130 7.882 2.755 1.00 92.62 165 GLU A CA 1
ATOM 1253 C C . GLU A 1 165 ? 9.661 6.456 2.949 1.00 92.62 165 GLU A C 1
ATOM 1255 O O . GLU A 1 165 ? 8.955 5.488 2.655 1.00 92.62 165 GLU A O 1
ATOM 1260 N N . ASP A 1 166 ? 10.878 6.315 3.485 1.00 93.12 166 ASP A N 1
ATOM 1261 C CA . ASP A 1 166 ? 11.468 5.016 3.805 1.00 93.12 166 ASP A CA 1
ATOM 1262 C C . ASP A 1 166 ? 10.631 4.266 4.847 1.00 93.12 166 ASP A C 1
ATOM 1264 O O . ASP A 1 166 ? 10.297 3.097 4.647 1.00 93.12 166 ASP A O 1
ATOM 1268 N N . ALA A 1 167 ? 10.174 4.953 5.898 1.00 94.69 167 ALA A N 1
ATOM 1269 C CA . ALA A 1 167 ? 9.272 4.370 6.884 1.00 94.69 167 ALA A CA 1
ATOM 1270 C C . ALA A 1 167 ? 7.948 3.907 6.250 1.00 94.69 167 ALA A C 1
ATOM 1272 O O . ALA A 1 167 ? 7.523 2.770 6.475 1.00 94.69 167 ALA A O 1
ATOM 1273 N N . CYS A 1 168 ? 7.348 4.739 5.392 1.00 92.12 168 CYS A N 1
ATOM 1274 C CA . CYS A 1 168 ? 6.113 4.421 4.669 1.00 92.12 168 CYS A CA 1
ATOM 1275 C C . CYS A 1 168 ? 6.243 3.198 3.761 1.00 92.12 168 CYS A C 1
ATOM 1277 O O . CYS A 1 168 ? 5.249 2.506 3.530 1.00 92.12 168 CYS A O 1
ATOM 1279 N N . LEU A 1 169 ? 7.444 2.923 3.246 1.00 89.81 169 LEU A N 1
ATOM 1280 C CA . LEU A 1 169 ? 7.678 1.874 2.258 1.00 89.81 169 LEU A CA 1
ATOM 1281 C C . LEU A 1 169 ? 8.301 0.598 2.842 1.00 89.81 169 LEU A C 1
ATOM 1283 O O . LEU A 1 169 ? 8.033 -0.494 2.346 1.00 89.81 169 LEU A O 1
ATOM 1287 N N . TRP A 1 170 ? 9.117 0.697 3.886 1.00 93.25 170 TRP A N 1
ATOM 1288 C CA . TRP A 1 170 ? 9.982 -0.407 4.307 1.00 93.25 170 TRP A CA 1
ATOM 1289 C C . TRP A 1 170 ? 9.881 -0.767 5.782 1.00 93.25 170 TRP A C 1
ATOM 1291 O O . TRP A 1 170 ? 10.228 -1.902 6.134 1.00 93.25 170 TRP A O 1
ATOM 1301 N N . SER A 1 171 ? 9.405 0.143 6.635 1.00 95.19 171 SER A N 1
ATOM 1302 C CA . SER A 1 171 ? 9.422 -0.075 8.081 1.00 95.19 171 SER A CA 1
ATOM 1303 C C . SER A 1 171 ? 8.571 -1.273 8.495 1.00 95.19 171 SER A C 1
ATOM 1305 O O . SER A 1 171 ? 7.451 -1.502 8.044 1.00 95.19 171 SER A O 1
ATOM 1307 N N . VAL A 1 172 ? 9.121 -2.041 9.426 1.00 94.62 172 VAL A N 1
ATOM 1308 C CA . VAL A 1 172 ? 8.421 -3.108 10.149 1.00 94.62 172 VAL A CA 1
ATOM 1309 C C . VAL A 1 172 ? 8.550 -2.913 11.660 1.00 94.62 172 VAL A C 1
ATOM 1311 O O . VAL A 1 172 ? 8.210 -3.804 12.443 1.00 94.62 172 VAL A O 1
ATOM 1314 N N . ASP A 1 173 ? 9.060 -1.756 12.081 1.00 95.81 173 ASP A N 1
ATOM 1315 C CA . ASP A 1 173 ? 9.541 -1.526 13.438 1.00 95.81 173 ASP A CA 1
ATOM 1316 C C . ASP A 1 173 ? 8.397 -1.444 14.437 1.00 95.81 173 ASP A C 1
ATOM 1318 O O . ASP A 1 173 ? 8.458 -2.128 15.461 1.00 95.81 173 ASP A O 1
ATOM 1322 N N . ARG A 1 174 ? 7.293 -0.753 14.110 1.00 96.25 174 ARG A N 1
ATOM 1323 C CA . ARG A 1 174 ? 6.091 -0.748 14.960 1.00 96.25 174 ARG A CA 1
ATOM 1324 C C . ARG A 1 174 ? 5.621 -2.164 15.284 1.00 96.25 174 ARG A C 1
ATOM 1326 O O . ARG A 1 174 ? 5.312 -2.458 16.439 1.00 96.25 174 ARG A O 1
ATOM 1333 N N . TYR A 1 175 ? 5.622 -3.065 14.298 1.00 96.00 175 TYR A N 1
ATOM 1334 C CA . TYR A 1 175 ? 5.245 -4.458 14.531 1.00 96.00 175 TYR A CA 1
ATOM 1335 C C . TYR A 1 175 ? 6.313 -5.213 15.329 1.00 96.00 175 TYR A C 1
ATOM 1337 O O . TYR A 1 175 ? 5.991 -5.869 16.318 1.00 96.00 175 TYR A O 1
ATOM 1345 N N . ARG A 1 176 ? 7.594 -5.117 14.953 1.00 96.31 176 ARG A N 1
ATOM 1346 C CA . ARG A 1 176 ? 8.691 -5.824 15.643 1.00 96.31 176 ARG A CA 1
ATOM 1347 C C . ARG A 1 176 ? 8.819 -5.429 17.111 1.00 96.31 176 ARG A C 1
ATOM 1349 O O . ARG A 1 176 ? 9.029 -6.296 17.953 1.00 96.31 176 ARG A O 1
ATOM 1356 N N . MET A 1 177 ? 8.655 -4.146 17.411 1.00 97.31 177 MET A N 1
ATOM 1357 C CA . MET A 1 177 ? 8.707 -3.598 18.766 1.00 97.31 177 MET A CA 1
ATOM 1358 C C . MET A 1 177 ? 7.395 -3.789 19.536 1.00 97.31 177 MET A C 1
ATOM 1360 O O . MET A 1 177 ? 7.331 -3.435 20.710 1.00 97.31 177 MET A O 1
ATOM 1364 N N . GLN A 1 178 ? 6.353 -4.338 18.896 1.00 97.56 178 GLN A N 1
ATOM 1365 C CA . GLN A 1 178 ? 5.003 -4.449 19.461 1.00 97.56 178 GLN A CA 1
ATOM 1366 C C . GLN A 1 178 ? 4.483 -3.092 19.971 1.00 97.56 178 GLN A C 1
ATOM 1368 O O . GLN A 1 178 ? 3.831 -3.000 21.012 1.00 97.56 178 GLN A O 1
ATOM 1373 N N . TYR A 1 179 ? 4.784 -2.020 19.233 1.00 97.38 179 TYR A N 1
ATOM 1374 C CA . TYR A 1 179 ? 4.420 -0.659 19.601 1.00 97.38 179 TYR A CA 1
ATOM 1375 C C . TYR A 1 179 ? 2.922 -0.427 19.373 1.00 97.38 179 TYR A C 1
ATOM 1377 O O . TYR A 1 179 ? 2.454 -0.182 18.260 1.00 97.38 179 TYR A O 1
ATOM 1385 N N . SER A 1 180 ? 2.151 -0.538 20.454 1.00 97.00 180 SER A N 1
ATOM 1386 C CA . SER A 1 180 ? 0.687 -0.502 20.432 1.00 97.00 180 SER A CA 1
ATOM 1387 C C . SER A 1 180 ? 0.081 0.870 20.730 1.00 97.00 180 SER A C 1
ATOM 1389 O O . SER A 1 180 ? -1.125 0.945 20.977 1.00 97.00 180 SER A O 1
ATOM 1391 N N . GLN A 1 181 ? 0.881 1.943 20.757 1.00 97.88 181 GLN A N 1
ATOM 1392 C CA . GLN A 1 181 ? 0.327 3.289 20.911 1.00 97.88 181 GLN A CA 1
ATOM 1393 C C . GLN A 1 181 ? -0.516 3.635 19.679 1.00 97.88 181 GLN A C 1
ATOM 1395 O O . GLN A 1 181 ? -0.060 3.416 18.552 1.00 97.88 181 GLN A O 1
ATOM 1400 N N . PRO A 1 182 ? -1.748 4.133 19.870 1.00 97.56 182 PRO A N 1
ATOM 1401 C CA . PRO A 1 182 ? -2.604 4.490 18.756 1.00 97.56 182 PRO A CA 1
ATOM 1402 C C . PRO A 1 182 ? -2.068 5.726 18.034 1.00 97.56 182 PRO A C 1
ATOM 1404 O O . PRO A 1 182 ? -1.613 6.679 18.667 1.00 97.56 182 PRO A O 1
ATOM 1407 N N . VAL A 1 183 ? -2.216 5.742 16.712 1.00 98.31 183 VAL A N 1
ATOM 1408 C CA . VAL A 1 183 ? -2.041 6.955 15.913 1.00 98.31 183 VAL A CA 1
ATOM 1409 C C . VAL A 1 183 ? -3.245 7.856 16.178 1.00 98.31 183 VAL A C 1
ATOM 1411 O O . VAL A 1 183 ? -4.397 7.447 16.010 1.00 98.31 183 VAL A O 1
ATOM 1414 N N . ARG A 1 184 ? -2.999 9.075 16.652 1.00 98.25 184 ARG A N 1
ATOM 1415 C CA . ARG A 1 184 ? -4.043 10.042 17.012 1.00 98.25 184 ARG A CA 1
ATOM 1416 C C . ARG A 1 184 ? -4.665 10.667 15.764 1.00 98.25 184 ARG A C 1
ATOM 1418 O O . ARG A 1 184 ? -4.083 10.629 14.686 1.00 98.25 184 ARG A O 1
ATOM 1425 N N . ASN A 1 185 ? -5.840 11.275 15.937 1.00 97.56 185 ASN A N 1
ATOM 1426 C CA . ASN A 1 185 ? -6.569 12.004 14.888 1.00 97.56 185 ASN A CA 1
ATOM 1427 C C . ASN A 1 185 ? -6.912 11.170 13.640 1.00 97.56 185 ASN A C 1
ATOM 1429 O O . ASN A 1 185 ? -7.128 11.710 12.560 1.00 97.56 185 ASN A O 1
ATOM 1433 N N . VAL A 1 186 ? -7.010 9.851 13.811 1.00 96.50 186 VAL A N 1
ATOM 1434 C CA . VAL A 1 186 ? -7.462 8.898 12.797 1.00 96.50 186 VAL A CA 1
ATOM 1435 C C . VAL A 1 186 ? -8.159 7.733 13.487 1.00 96.50 186 VAL A C 1
ATOM 1437 O O . VAL A 1 186 ? -7.793 7.321 14.590 1.00 96.50 186 VAL A O 1
ATOM 1440 N N . ARG A 1 187 ? -9.200 7.194 12.854 1.00 96.88 187 ARG A N 1
ATOM 1441 C CA . ARG A 1 187 ? -9.950 6.049 13.379 1.00 96.88 187 ARG A CA 1
ATOM 1442 C C . ARG A 1 187 ? -9.090 4.790 13.374 1.00 96.88 187 ARG A C 1
ATOM 1444 O O . ARG A 1 187 ? -9.080 4.050 14.355 1.00 96.88 187 ARG A O 1
ATOM 1451 N N . ALA A 1 188 ? -8.413 4.542 12.260 1.00 96.56 188 ALA A N 1
ATOM 1452 C CA . ALA A 1 188 ? -7.513 3.417 12.073 1.00 96.56 188 ALA A CA 1
ATOM 1453 C C . ALA A 1 188 ? -6.462 3.748 11.017 1.00 96.56 188 ALA A C 1
ATOM 1455 O O . ALA A 1 188 ? -6.745 4.511 10.097 1.00 96.56 188 ALA A O 1
ATOM 1456 N N . VAL A 1 189 ? -5.293 3.125 11.120 1.00 95.12 189 VAL A N 1
ATOM 1457 C CA . VAL A 1 189 ? -4.307 3.099 10.035 1.00 95.12 189 VAL A CA 1
ATOM 1458 C C . VAL A 1 189 ? -4.178 1.664 9.561 1.00 95.12 189 VAL A C 1
ATOM 1460 O O . VAL A 1 189 ? -4.065 0.753 10.376 1.00 95.12 189 VAL A O 1
ATOM 1463 N N . VAL A 1 190 ? -4.256 1.435 8.259 1.00 93.12 190 VAL A N 1
ATOM 1464 C CA . VAL A 1 190 ? -4.163 0.096 7.683 1.00 93.12 190 VAL A CA 1
ATOM 1465 C C . VAL A 1 190 ? -2.842 -0.015 6.941 1.00 93.12 190 VAL A C 1
ATOM 1467 O O . VAL A 1 190 ? -2.531 0.835 6.110 1.00 93.12 190 VAL A O 1
ATOM 1470 N N . HIS A 1 191 ? -2.092 -1.069 7.247 1.00 87.44 191 HIS A N 1
ATOM 1471 C CA . HIS A 1 191 ? -0.799 -1.380 6.664 1.00 87.44 191 HIS A CA 1
ATOM 1472 C C . HIS A 1 191 ? -0.805 -2.732 5.963 1.00 87.44 191 HIS A C 1
ATOM 1474 O O . HIS A 1 191 ? -1.489 -3.691 6.351 1.00 87.44 191 HIS A O 1
ATOM 1480 N N . GLY A 1 192 ? 0.026 -2.798 4.938 1.00 84.62 192 GLY A N 1
ATOM 1481 C CA . GLY A 1 192 ? 0.501 -4.019 4.334 1.00 84.62 192 GLY A CA 1
ATOM 1482 C C . GLY A 1 192 ? 1.904 -4.378 4.808 1.00 84.62 192 GLY A C 1
ATOM 1483 O O . GLY A 1 192 ? 2.193 -4.291 5.999 1.00 84.62 192 GLY A O 1
ATOM 1484 N N . HIS A 1 193 ? 2.741 -4.778 3.842 1.00 87.94 193 HIS A N 1
ATOM 1485 C CA . HIS A 1 193 ? 4.184 -5.053 3.921 1.00 87.94 193 HIS A CA 1
ATOM 1486 C C . HIS A 1 193 ? 4.639 -6.134 4.909 1.00 87.94 193 HIS A C 1
ATOM 1488 O O . HIS A 1 193 ? 5.315 -7.091 4.528 1.00 87.94 193 HIS A O 1
ATOM 1494 N N . MET A 1 194 ? 4.278 -5.991 6.184 1.00 87.56 194 MET A N 1
ATOM 1495 C CA . MET A 1 194 ? 4.560 -6.958 7.230 1.00 87.56 194 MET A CA 1
ATOM 1496 C C . MET A 1 194 ? 3.704 -8.206 7.019 1.00 87.56 194 MET A C 1
ATOM 1498 O O . MET A 1 194 ? 2.546 -8.268 7.426 1.00 87.56 194 MET A O 1
ATOM 1502 N N . THR A 1 195 ? 4.295 -9.221 6.399 1.00 88.06 195 THR A N 1
ATOM 1503 C CA . THR A 1 195 ? 3.612 -10.472 6.070 1.00 88.06 195 THR A CA 1
ATOM 1504 C C . THR A 1 195 ? 3.409 -11.353 7.302 1.00 88.06 195 THR A C 1
ATOM 1506 O O . THR A 1 195 ? 4.367 -11.835 7.911 1.00 88.06 195 THR A O 1
ATOM 1509 N N . LEU A 1 196 ? 2.150 -11.614 7.651 1.00 89.69 196 LEU A N 1
ATOM 1510 C CA . LEU A 1 196 ? 1.749 -12.371 8.837 1.00 89.69 196 LEU A CA 1
ATOM 1511 C C . LEU A 1 196 ? 0.957 -13.634 8.476 1.00 89.69 196 LEU A C 1
ATOM 1513 O O . LEU A 1 196 ? 0.324 -13.739 7.435 1.00 89.69 196 LEU A O 1
ATOM 1517 N N . ARG A 1 197 ? 0.913 -14.620 9.380 1.00 89.88 197 ARG A N 1
ATOM 1518 C CA . ARG A 1 197 ? 0.062 -15.817 9.185 1.00 89.88 197 ARG A CA 1
ATOM 1519 C C . ARG A 1 197 ? -1.436 -15.516 9.316 1.00 89.88 197 ARG A C 1
ATOM 1521 O O . ARG A 1 197 ? -2.286 -16.246 8.797 1.00 89.88 197 ARG A O 1
ATOM 1528 N N . LYS A 1 198 ? -1.781 -14.491 10.091 1.00 90.56 198 LYS A N 1
ATOM 1529 C CA . LYS A 1 198 ? -3.145 -14.018 10.342 1.00 90.56 198 LYS A CA 1
ATOM 1530 C C . LYS A 1 198 ? -3.110 -12.494 10.448 1.00 90.56 198 LYS A C 1
ATOM 1532 O O . LYS A 1 198 ? -2.067 -11.985 10.859 1.00 90.56 198 LYS A O 1
ATOM 1537 N N . PRO A 1 199 ? -4.207 -11.792 10.108 1.00 90.94 199 PRO A N 1
ATOM 1538 C CA . PRO A 1 199 ? -4.247 -10.356 10.318 1.00 90.94 199 PRO A CA 1
ATOM 1539 C C . PRO A 1 199 ? -4.029 -10.034 11.790 1.00 90.94 199 PRO A C 1
ATOM 1541 O O . PRO A 1 199 ? -4.393 -10.822 12.671 1.00 90.94 199 PRO A O 1
ATOM 1544 N N . ALA A 1 200 ? -3.429 -8.880 12.037 1.00 93.94 200 ALA A N 1
ATOM 1545 C CA . ALA A 1 200 ? -3.084 -8.428 13.373 1.00 93.94 200 ALA A CA 1
ATOM 1546 C C . ALA A 1 200 ? -3.456 -6.962 13.557 1.00 93.94 200 ALA A C 1
ATOM 1548 O O . ALA A 1 200 ? -3.671 -6.226 12.596 1.00 93.94 200 ALA A O 1
ATOM 1549 N N . GLN A 1 201 ? -3.510 -6.544 14.814 1.00 96.38 201 GLN A N 1
ATOM 1550 C CA . GLN A 1 201 ? -3.805 -5.173 15.188 1.00 96.38 201 GLN A CA 1
ATOM 1551 C C . GLN A 1 201 ? -2.917 -4.764 16.363 1.00 96.38 201 GLN A C 1
ATOM 1553 O O . GLN A 1 201 ? -2.785 -5.520 17.325 1.00 96.38 201 GLN A O 1
ATOM 1558 N N . LEU A 1 202 ? -2.343 -3.563 16.292 1.00 97.19 202 LEU A N 1
ATOM 1559 C CA . LEU A 1 202 ? -1.613 -2.909 17.380 1.00 97.19 202 LEU A CA 1
ATOM 1560 C C . LEU A 1 202 ? -2.219 -1.519 17.597 1.00 97.19 202 LEU A C 1
ATOM 1562 O O . LEU A 1 202 ? -2.136 -0.661 16.724 1.00 97.19 202 LEU A O 1
ATOM 1566 N N . GLY A 1 203 ? -2.878 -1.291 18.735 1.00 97.12 203 GLY A N 1
ATOM 1567 C CA . GLY A 1 203 ? -3.642 -0.056 18.941 1.00 97.12 203 GLY A CA 1
ATOM 1568 C C . GLY A 1 203 ? -4.756 0.082 17.895 1.00 97.12 203 GLY A C 1
ATOM 1569 O O . GLY A 1 203 ? -5.601 -0.804 17.770 1.00 97.12 203 GLY A O 1
ATOM 1570 N N . ASN A 1 204 ? -4.756 1.169 17.123 1.00 97.81 204 ASN A N 1
ATOM 1571 C CA . ASN A 1 204 ? -5.639 1.366 15.967 1.00 97.81 204 ASN A CA 1
ATOM 1572 C C . ASN A 1 204 ? -4.943 1.105 14.613 1.00 97.81 204 ASN A C 1
ATOM 1574 O O . ASN A 1 204 ? -5.465 1.512 13.578 1.00 97.81 204 ASN A O 1
ATOM 1578 N N . VAL A 1 205 ? -3.796 0.420 14.606 1.00 97.00 205 VAL A N 1
ATOM 1579 C CA . VAL A 1 205 ? -3.052 0.046 13.396 1.00 97.00 205 VAL A CA 1
ATOM 1580 C C . VAL A 1 205 ? -3.367 -1.401 13.008 1.00 97.00 205 VAL A C 1
ATOM 1582 O O . VAL A 1 205 ? -3.234 -2.303 13.834 1.00 97.00 205 VAL A O 1
ATOM 1585 N N . TYR A 1 206 ? -3.793 -1.627 11.767 1.00 94.94 206 TYR A N 1
ATOM 1586 C CA . TYR A 1 206 ? -4.294 -2.898 11.239 1.00 94.94 206 TYR A CA 1
ATOM 1587 C C . TYR A 1 206 ? -3.329 -3.448 10.189 1.00 94.94 206 TYR A C 1
ATOM 1589 O O . TYR A 1 206 ? -3.089 -2.802 9.178 1.00 94.94 206 TYR A O 1
ATOM 1597 N N . TYR A 1 207 ? -2.841 -4.670 10.384 1.00 92.12 207 TYR A N 1
ATOM 1598 C CA . TYR A 1 207 ? -1.964 -5.367 9.443 1.00 92.12 207 TYR A CA 1
ATOM 1599 C C . TYR A 1 207 ? -2.776 -6.388 8.644 1.00 92.12 207 TYR A C 1
ATOM 1601 O O . TYR A 1 207 ? -3.264 -7.374 9.208 1.00 92.12 207 TYR A O 1
ATOM 1609 N N . ILE A 1 208 ? -2.926 -6.148 7.338 1.00 88.31 208 ILE A N 1
ATOM 1610 C CA . ILE A 1 208 ? -3.735 -6.988 6.434 1.00 88.31 208 ILE A CA 1
ATOM 1611 C C . ILE A 1 208 ? -2.903 -7.887 5.515 1.00 88.31 208 ILE A C 1
ATOM 1613 O O . ILE A 1 208 ? -3.469 -8.705 4.792 1.00 88.31 208 ILE A O 1
ATOM 1617 N N . ASP A 1 209 ? -1.574 -7.773 5.512 1.00 86.19 209 ASP A N 1
ATOM 1618 C CA . ASP A 1 209 ? -0.751 -8.647 4.681 1.00 86.19 209 ASP A CA 1
ATOM 1619 C C . ASP A 1 209 ? -0.665 -10.053 5.281 1.00 86.19 209 ASP A C 1
ATOM 1621 O O . ASP A 1 209 ? 0.060 -10.307 6.243 1.00 86.19 209 ASP A O 1
ATOM 1625 N N . THR A 1 210 ? -1.407 -10.984 4.684 1.00 87.38 210 THR A N 1
ATOM 1626 C CA . THR A 1 210 ? -1.366 -12.403 5.046 1.00 87.38 210 THR A CA 1
ATOM 1627 C C . THR A 1 210 ? -0.748 -13.301 3.982 1.00 87.38 210 THR A C 1
ATOM 1629 O O . THR A 1 210 ? -1.062 -14.492 3.908 1.00 87.38 210 THR A O 1
ATOM 1632 N N . GLY A 1 211 ? 0.135 -12.739 3.153 1.00 81.81 211 GLY A N 1
ATOM 1633 C CA . GLY A 1 211 ? 0.970 -13.518 2.248 1.00 81.81 211 GLY A CA 1
ATOM 1634 C C . GLY A 1 211 ? 0.228 -14.091 1.050 1.00 81.81 211 GLY A C 1
ATOM 1635 O O . GLY A 1 211 ? 0.595 -15.165 0.602 1.00 81.81 211 GLY A O 1
ATOM 1636 N N . GLY A 1 212 ? -0.815 -13.429 0.539 1.00 77.06 212 GLY A N 1
ATOM 1637 C CA . GLY A 1 212 ? -1.720 -13.985 -0.482 1.00 77.06 212 GLY A CA 1
ATOM 1638 C C . GLY A 1 212 ? -1.075 -14.465 -1.793 1.00 77.06 212 GLY A C 1
ATOM 1639 O O . GLY A 1 212 ? -1.712 -15.212 -2.524 1.00 77.06 212 GLY A O 1
ATOM 1640 N N . TRP A 1 213 ? 0.176 -14.088 -2.074 1.00 73.62 213 TRP A N 1
ATOM 1641 C CA . TRP A 1 213 ? 0.966 -14.604 -3.205 1.00 73.62 213 TRP A CA 1
ATOM 1642 C C . TRP A 1 213 ? 1.636 -15.963 -2.933 1.00 73.62 213 TRP A C 1
ATOM 1644 O O . TRP A 1 213 ? 2.234 -16.543 -3.831 1.00 73.62 213 TRP A O 1
ATOM 1654 N N . GLN A 1 214 ? 1.609 -16.445 -1.691 1.00 78.62 214 GLN A N 1
ATOM 1655 C CA . GLN A 1 214 ? 2.193 -17.721 -1.283 1.00 78.62 214 GLN A CA 1
ATOM 1656 C C . GLN A 1 214 ? 1.120 -18.808 -1.278 1.00 78.62 214 GLN A C 1
ATOM 1658 O O . GLN A 1 214 ? -0.011 -18.547 -0.872 1.00 78.62 214 GLN A O 1
ATOM 1663 N N . ASP A 1 215 ? 1.501 -20.049 -1.586 1.00 77.88 215 ASP A N 1
ATOM 1664 C CA . ASP A 1 215 ? 0.586 -21.204 -1.597 1.00 77.88 215 ASP A CA 1
ATOM 1665 C C . ASP A 1 215 ? -0.175 -21.396 -0.274 1.00 77.88 215 ASP A C 1
ATOM 1667 O O . ASP A 1 215 ? -1.351 -21.750 -0.260 1.00 77.88 215 ASP A O 1
ATOM 1671 N N . ALA A 1 216 ? 0.501 -21.160 0.857 1.00 82.50 216 ALA A N 1
ATOM 1672 C CA . ALA A 1 216 ? -0.076 -21.277 2.199 1.00 82.50 216 ALA A CA 1
ATOM 1673 C C . ALA A 1 216 ? -0.652 -19.954 2.738 1.00 82.50 216 ALA A C 1
ATOM 1675 O O . ALA A 1 216 ? -1.155 -19.901 3.866 1.00 82.50 216 ALA A O 1
ATOM 1676 N N . GLY A 1 217 ? -0.508 -18.872 1.978 1.00 80.56 217 GLY A N 1
ATOM 1677 C CA . GLY A 1 217 ? -0.979 -17.555 2.354 1.00 80.56 217 GLY A CA 1
ATOM 1678 C C . GLY A 1 217 ? -2.447 -17.355 2.022 1.00 80.56 217 GLY A C 1
ATOM 1679 O O . GLY A 1 217 ? -3.125 -18.206 1.446 1.00 80.56 217 GLY A O 1
ATOM 1680 N N . ARG A 1 218 ? -2.968 -16.199 2.421 1.00 78.12 218 ARG A N 1
ATOM 1681 C CA . ARG A 1 218 ? -4.302 -15.787 2.004 1.00 78.12 218 ARG A CA 1
ATOM 1682 C C . ARG A 1 218 ? -4.387 -14.294 1.811 1.00 78.12 218 ARG A C 1
ATOM 1684 O O . ARG A 1 218 ? -3.576 -13.507 2.291 1.00 78.12 218 ARG A O 1
ATOM 1691 N N . PHE A 1 219 ? -5.450 -13.935 1.140 1.00 75.31 219 PHE A N 1
ATOM 1692 C CA . PHE A 1 219 ? -5.896 -12.586 0.921 1.00 75.31 219 PHE A CA 1
ATOM 1693 C C . PHE A 1 219 ? -6.815 -12.159 2.072 1.00 75.31 219 PHE A C 1
ATOM 1695 O O . PHE A 1 219 ? -7.850 -12.787 2.293 1.00 75.31 219 PHE A O 1
ATOM 1702 N N . THR A 1 220 ? -6.429 -11.130 2.832 1.00 76.31 220 THR A N 1
ATOM 1703 C CA . THR A 1 220 ? -7.254 -10.598 3.929 1.00 76.31 220 THR A CA 1
ATOM 1704 C C . THR A 1 220 ? -8.055 -9.398 3.455 1.00 76.31 220 THR A C 1
ATOM 1706 O O . THR A 1 220 ? -7.511 -8.488 2.829 1.00 76.31 220 THR A O 1
ATOM 1709 N N . LEU A 1 221 ? -9.341 -9.384 3.811 1.00 78.50 221 LEU A N 1
ATOM 1710 C CA . LEU A 1 221 ? -10.190 -8.211 3.663 1.00 78.50 221 LEU A CA 1
ATOM 1711 C C . LEU A 1 221 ? -10.353 -7.468 4.990 1.00 78.50 221 LEU A C 1
ATOM 1713 O O . LEU A 1 221 ? -10.426 -8.127 6.021 1.00 78.50 221 LEU A O 1
ATOM 1717 N N . LEU A 1 222 ? -10.526 -6.146 4.964 1.00 82.25 222 LEU A N 1
ATOM 1718 C CA . LEU A 1 222 ? -10.963 -5.313 6.083 1.00 82.25 222 LEU A CA 1
ATOM 1719 C C . LEU A 1 222 ? -12.116 -4.396 5.639 1.00 82.25 222 LEU A C 1
ATOM 1721 O O . LEU A 1 222 ? -11.947 -3.492 4.829 1.00 82.25 222 LEU A O 1
ATOM 1725 N N . ASP A 1 223 ? -13.312 -4.597 6.180 1.00 83.88 223 ASP A N 1
ATOM 1726 C CA . ASP A 1 223 ? -14.424 -3.668 5.956 1.00 83.88 223 ASP A CA 1
ATOM 1727 C C . ASP A 1 223 ? -14.136 -2.353 6.700 1.00 83.88 223 ASP A C 1
ATOM 1729 O O . ASP A 1 223 ? -14.058 -2.351 7.924 1.00 83.88 223 ASP A O 1
ATOM 1733 N N . LEU A 1 224 ? -13.974 -1.233 5.991 1.00 81.88 224 LEU A N 1
ATOM 1734 C CA . LEU A 1 224 ? -13.584 0.048 6.593 1.00 81.88 224 LEU A CA 1
ATOM 1735 C C . LEU A 1 224 ? -14.675 0.696 7.439 1.00 81.88 224 LEU A C 1
ATOM 1737 O O . LEU A 1 224 ? -14.381 1.489 8.333 1.00 81.88 224 LEU A O 1
ATOM 1741 N N . HIS A 1 225 ? -15.941 0.359 7.201 1.00 83.25 225 HIS A N 1
ATOM 1742 C CA . HIS A 1 225 ? -17.031 0.893 8.011 1.00 83.25 225 HIS A CA 1
ATOM 1743 C C . HIS A 1 225 ? -17.047 0.231 9.388 1.00 83.25 225 HIS A C 1
ATOM 1745 O O . HIS A 1 225 ? -17.340 0.889 10.387 1.00 83.25 225 HIS A O 1
ATOM 1751 N N . THR A 1 226 ? -16.725 -1.059 9.457 1.00 88.06 226 THR A N 1
ATOM 1752 C CA . THR A 1 226 ? -16.825 -1.876 10.674 1.00 88.06 226 THR A CA 1
ATOM 1753 C C . THR A 1 226 ? -15.479 -2.228 11.302 1.00 88.06 226 THR A C 1
ATOM 1755 O O . THR A 1 226 ? -15.465 -2.650 12.456 1.00 88.06 226 THR A O 1
ATOM 1758 N N . LEU A 1 227 ? -14.380 -2.054 10.567 1.00 89.69 227 LEU A N 1
ATOM 1759 C CA . LEU A 1 227 ? -13.028 -2.532 10.871 1.00 89.69 227 LEU A CA 1
ATOM 1760 C C . LEU A 1 227 ? -12.972 -4.036 11.181 1.00 89.69 227 LEU A C 1
ATOM 1762 O O . LEU A 1 227 ? -12.217 -4.487 12.039 1.00 89.69 227 LEU A O 1
ATOM 1766 N N . LYS A 1 228 ? -13.795 -4.835 10.489 1.00 87.75 228 LYS A N 1
ATOM 1767 C CA . LYS A 1 228 ? -13.824 -6.298 10.640 1.00 87.75 228 LYS A CA 1
ATOM 1768 C C . LYS A 1 228 ? -13.162 -6.989 9.459 1.00 87.75 228 LYS A C 1
ATOM 1770 O O . LYS A 1 228 ? -13.422 -6.637 8.309 1.00 87.75 228 LYS A O 1
ATOM 1775 N N . TRP A 1 229 ? -12.364 -8.011 9.760 1.00 82.62 229 TRP A N 1
ATOM 1776 C CA . TRP A 1 229 ? -11.733 -8.844 8.744 1.00 82.62 229 TRP A CA 1
ATOM 1777 C C . TRP A 1 229 ? -12.761 -9.705 7.990 1.00 82.62 229 TRP A C 1
ATOM 1779 O O . TRP A 1 229 ? -13.794 -10.076 8.562 1.00 82.62 229 TRP A O 1
ATOM 1789 N N . TRP A 1 230 ? -12.472 -10.076 6.741 1.00 68.38 230 TRP A N 1
ATOM 1790 C CA . TRP A 1 230 ? -13.270 -11.042 5.975 1.00 68.38 230 TRP A CA 1
ATOM 1791 C C . TRP A 1 230 ? -12.401 -12.042 5.181 1.00 68.38 230 TRP A C 1
ATOM 1793 O O . TRP A 1 230 ? -11.312 -11.664 4.741 1.00 68.38 230 TRP A O 1
ATOM 1803 N N . PRO A 1 231 ? -12.887 -13.287 4.953 1.00 58.34 231 PRO A N 1
ATOM 1804 C CA . PRO A 1 231 ? -14.072 -13.903 5.572 1.00 58.34 231 PRO A CA 1
ATOM 1805 C C . PRO A 1 231 ? -13.819 -14.261 7.044 1.00 58.34 231 PRO A C 1
ATOM 1807 O O . PRO A 1 231 ? -12.673 -14.345 7.480 1.00 58.34 231 PRO A O 1
ATOM 1810 N N . ARG A 1 232 ? -14.906 -14.392 7.812 1.00 51.97 232 ARG A N 1
ATOM 1811 C CA . ARG A 1 232 ? -14.848 -14.803 9.222 1.00 51.97 232 ARG A CA 1
ATOM 1812 C C . ARG A 1 232 ? -14.457 -16.265 9.369 1.00 51.97 232 ARG A C 1
ATOM 1814 O O . ARG A 1 232 ? -14.892 -17.057 8.507 1.00 51.97 232 ARG A O 1
#

Secondary structure (DSSP, 8-state):
-----------PPEEE-GGG--S--EE---SS---B---B----SSPPPP----SBSSSSSTTGGGHHHHHT-TT-B-PPPHHHHHHHHHHTT-PPTT--GGGGTGGGGGGS-HHHHHHHHHHHTTS-SEEEE--TT--EEEESS--SSSBGGGGGSS---HHHHHHHHH--HHHHTT--PPPBTSSEEEE-SS--SS-EEETTEEE---BTTSTT-BPPEEETTTTEEE--

pLDDT: mean 75.53, std 23.74, range [21.58, 98.31]